Protein AF-A0A842LBM9-F1 (afdb_monomer_lite)

pLDDT: mean 82.07, std 12.62, range [44.0, 95.25]

Structure (mmCIF, N/CA/C/O backbone):
data_AF-A0A842LBM9-F1
#
_entry.id   AF-A0A842LBM9-F1
#
loop_
_atom_site.group_PDB
_atom_site.id
_atom_site.type_symbol
_atom_site.label_atom_id
_atom_site.label_alt_id
_atom_site.label_comp_id
_atom_site.label_asym_id
_atom_site.label_entity_id
_atom_site.label_seq_id
_atom_site.pdbx_PDB_ins_code
_atom_site.Cartn_x
_atom_site.Cartn_y
_atom_site.Cartn_z
_atom_site.occupancy
_atom_site.B_iso_or_equiv
_atom_site.auth_seq_id
_atom_site.auth_comp_id
_atom_site.auth_asym_id
_atom_site.auth_atom_id
_atom_site.pdbx_PDB_model_num
ATOM 1 N N . MET A 1 1 ? -46.852 16.963 33.072 1.00 59.03 1 MET A N 1
ATOM 2 C CA . MET A 1 1 ? -45.447 16.826 33.535 1.00 59.03 1 MET A CA 1
ATOM 3 C C . MET A 1 1 ? -44.649 15.729 32.813 1.00 59.03 1 MET A C 1
ATOM 5 O O . MET A 1 1 ? -43.530 16.003 32.402 1.00 59.03 1 MET A O 1
ATOM 9 N N . ARG A 1 2 ? -45.204 14.526 32.572 1.00 57.66 2 ARG A N 1
ATOM 10 C CA . ARG A 1 2 ? -44.517 13.424 31.848 1.00 57.66 2 ARG A CA 1
ATOM 11 C C . ARG A 1 2 ? -44.123 13.736 30.388 1.00 57.66 2 ARG A C 1
ATOM 13 O O . ARG A 1 2 ? -43.069 13.296 29.948 1.00 57.66 2 ARG A O 1
ATOM 20 N N . SER A 1 3 ? -44.932 14.520 29.667 1.00 59.59 3 SER A N 1
ATOM 21 C CA . SER A 1 3 ? -44.674 14.896 28.261 1.00 59.59 3 SER A CA 1
ATOM 22 C C . SER A 1 3 ? -43.460 15.834 28.091 1.00 59.59 3 SER A C 1
ATOM 24 O O . SER A 1 3 ? -42.605 15.595 27.241 1.00 59.59 3 SER A O 1
ATOM 26 N N . LEU A 1 4 ? -43.296 16.830 28.975 1.00 61.06 4 LEU A N 1
ATOM 27 C CA . LEU A 1 4 ? -42.149 17.754 28.947 1.00 61.06 4 LEU A CA 1
ATOM 28 C C . LEU A 1 4 ? -40.817 17.069 29.297 1.00 61.06 4 LEU A C 1
ATOM 30 O O . LEU A 1 4 ? -39.792 17.365 28.688 1.00 61.06 4 LEU A O 1
ATOM 34 N N . LEU A 1 5 ? -40.836 16.104 30.223 1.00 63.97 5 LEU A N 1
ATOM 35 C CA . LEU A 1 5 ? -39.664 15.281 30.547 1.00 63.97 5 LEU A CA 1
ATOM 36 C C . LEU A 1 5 ? -39.233 14.391 29.371 1.00 63.97 5 LEU A C 1
ATOM 38 O O . LEU A 1 5 ? -38.036 14.210 29.152 1.00 63.97 5 LEU A O 1
ATOM 42 N N . HIS A 1 6 ? -40.187 13.878 28.587 1.00 62.84 6 HIS A N 1
ATOM 43 C CA . HIS A 1 6 ? -39.896 13.118 27.369 1.00 62.84 6 HIS A CA 1
ATOM 44 C C . HIS A 1 6 ? -39.281 13.993 26.271 1.00 62.84 6 HIS A C 1
ATOM 46 O O . HIS A 1 6 ? -38.290 13.590 25.659 1.00 62.84 6 HIS A O 1
ATOM 52 N N . LEU A 1 7 ? -39.807 15.206 26.066 1.00 64.56 7 LEU A N 1
ATOM 53 C CA . LEU A 1 7 ? -39.258 16.167 25.103 1.00 64.56 7 LEU A CA 1
ATOM 54 C C . LEU A 1 7 ? -37.841 16.615 25.480 1.00 64.56 7 LEU A C 1
ATOM 56 O O . LEU A 1 7 ? -36.963 16.655 24.619 1.00 64.56 7 LEU A O 1
ATOM 60 N N . HIS A 1 8 ? -37.578 16.872 26.763 1.00 67.50 8 HIS A N 1
ATOM 61 C CA . HIS A 1 8 ? -36.243 17.260 27.217 1.00 67.50 8 HIS A CA 1
ATOM 62 C C . HIS A 1 8 ? -35.222 16.114 27.085 1.00 67.50 8 HIS A C 1
ATOM 64 O O . HIS A 1 8 ? -34.102 16.340 26.626 1.00 67.50 8 HIS A O 1
ATOM 70 N N . ARG A 1 9 ? -35.616 14.863 27.380 1.00 65.62 9 ARG A N 1
ATOM 71 C CA . ARG A 1 9 ? -34.767 13.677 27.140 1.00 65.62 9 ARG A CA 1
ATOM 72 C C . ARG A 1 9 ? -34.475 13.453 25.659 1.00 65.62 9 ARG A C 1
ATOM 74 O O . ARG A 1 9 ? -33.346 13.114 25.320 1.00 65.62 9 ARG A O 1
ATOM 81 N N . SER A 1 10 ? -35.466 13.654 24.790 1.00 63.34 10 SER A N 1
ATOM 82 C CA . SER A 1 10 ? -35.288 13.507 23.343 1.00 63.34 10 SER A CA 1
ATOM 83 C C . SER A 1 10 ? -34.380 14.596 22.766 1.00 63.34 10 SER A C 1
ATOM 85 O O . SER A 1 10 ? -33.530 14.300 21.932 1.00 63.34 10 SER A O 1
ATOM 87 N N . CYS A 1 11 ? -34.510 15.839 23.242 1.00 61.25 11 CYS A N 1
ATOM 88 C CA . CYS A 1 11 ? -33.649 16.948 22.829 1.00 61.25 11 CYS A CA 1
ATOM 89 C C . CYS A 1 11 ? -32.193 16.738 23.279 1.00 61.25 11 CYS A C 1
ATOM 91 O O . CYS A 1 11 ? -31.269 16.917 22.486 1.00 61.25 11 CYS A O 1
ATOM 93 N N . ASN A 1 12 ? -31.980 16.271 24.517 1.00 74.12 12 ASN A N 1
ATOM 94 C CA . ASN A 1 12 ? -30.638 15.968 25.013 1.00 74.12 12 ASN A CA 1
ATOM 95 C C . ASN A 1 12 ? -30.005 14.781 24.261 1.00 74.12 12 ASN A C 1
ATOM 97 O O . ASN A 1 12 ? -28.853 14.876 23.858 1.00 74.12 12 ASN A O 1
ATOM 101 N N . ARG A 1 13 ? -30.757 13.703 23.976 1.00 74.81 13 ARG A N 1
ATOM 102 C CA . ARG A 1 13 ? -30.262 12.559 23.181 1.00 74.81 13 ARG A CA 1
ATOM 103 C C . ARG A 1 13 ? -29.808 12.985 21.778 1.00 74.81 13 ARG A C 1
ATOM 105 O O . ARG A 1 13 ? -28.697 12.646 21.392 1.00 74.81 13 ARG A O 1
ATOM 112 N N . ASN A 1 14 ? -30.595 13.803 21.077 1.00 74.94 14 ASN A N 1
ATOM 113 C CA . ASN A 1 14 ? -30.222 14.307 19.749 1.00 74.94 14 ASN A CA 1
ATOM 114 C C . ASN A 1 14 ? -28.955 15.177 19.781 1.00 74.94 14 ASN A C 1
ATOM 116 O O . ASN A 1 14 ? -28.191 15.189 18.818 1.00 74.94 14 ASN A O 1
ATOM 120 N N . ASN A 1 15 ? -28.722 15.922 20.866 1.00 76.62 15 ASN A N 1
ATOM 121 C CA . ASN A 1 15 ? -27.506 16.718 21.008 1.00 76.62 15 ASN A CA 1
ATOM 122 C C . ASN A 1 15 ? -26.283 15.835 21.313 1.00 76.62 15 ASN A C 1
ATOM 124 O O . ASN A 1 15 ? -25.219 16.052 20.744 1.00 76.62 15 ASN A O 1
ATOM 128 N N . GLN A 1 16 ? -26.447 14.797 22.140 1.00 75.62 16 GLN A N 1
ATOM 129 C CA . GLN A 1 16 ? -25.391 13.815 22.420 1.00 75.62 16 GLN A CA 1
ATOM 130 C C . GLN A 1 16 ? -25.002 13.016 21.166 1.00 75.62 16 GLN A C 1
ATOM 132 O O . GLN A 1 16 ? -23.818 12.856 20.892 1.00 75.62 16 GLN A O 1
ATOM 137 N N . GLU A 1 17 ? -25.974 12.583 20.357 1.00 77.56 17 GLU A N 1
ATOM 138 C CA . GLU A 1 17 ? -25.710 11.877 19.093 1.00 77.56 17 GLU A CA 1
ATOM 139 C C . GLU A 1 17 ? -24.907 12.742 18.112 1.00 77.56 17 GLU A C 1
ATOM 141 O O . GLU A 1 17 ? -23.925 12.277 17.536 1.00 77.56 17 GLU A O 1
ATOM 146 N N . LYS A 1 18 ? -25.252 14.030 17.979 1.00 81.56 18 LYS A N 1
ATOM 147 C CA . LYS A 1 18 ? -24.491 14.974 17.141 1.00 81.56 18 LYS A CA 1
ATOM 148 C C . LYS A 1 18 ? -23.052 15.156 17.620 1.00 81.56 18 LYS A C 1
ATOM 150 O O . LYS A 1 18 ? -22.144 15.222 16.796 1.00 81.56 18 LYS A O 1
ATOM 155 N N . VAL A 1 19 ? -22.845 15.234 18.934 1.00 83.81 19 VAL A N 1
ATOM 156 C CA . VAL A 1 19 ? -21.517 15.399 19.536 1.00 83.81 19 VAL A CA 1
ATOM 157 C C . VAL A 1 19 ? -20.647 14.161 19.297 1.00 83.81 19 VAL A C 1
ATOM 159 O O . VAL A 1 19 ? -19.497 14.307 18.892 1.00 83.81 19 VAL A O 1
ATOM 162 N N . ILE A 1 20 ? -21.200 12.954 19.455 1.00 84.88 20 ILE A N 1
ATOM 163 C CA . ILE A 1 20 ? -20.484 11.695 19.189 1.00 84.88 20 ILE A CA 1
ATOM 164 C C . ILE A 1 20 ? -20.069 11.610 17.715 1.00 84.88 20 ILE A C 1
ATOM 166 O O . ILE A 1 20 ? -18.898 11.388 17.423 1.00 84.88 20 ILE A O 1
ATOM 170 N N . ILE A 1 21 ? -20.995 11.875 16.786 1.00 85.19 21 ILE A N 1
ATOM 171 C CA . ILE A 1 21 ? -20.708 11.852 15.342 1.00 85.19 21 ILE A CA 1
ATOM 172 C C . ILE A 1 21 ? -19.602 12.855 14.985 1.00 85.19 21 ILE A C 1
ATOM 174 O O . ILE A 1 21 ? -18.699 12.539 14.210 1.00 85.19 21 ILE A O 1
ATOM 178 N N . MET A 1 22 ? -19.639 14.056 15.566 1.00 87.31 22 MET A N 1
ATOM 179 C CA . MET A 1 22 ? -18.625 15.082 15.327 1.00 87.31 22 MET A CA 1
ATOM 180 C C . MET A 1 22 ? -17.231 14.636 15.794 1.00 87.31 22 MET A C 1
ATOM 182 O O . MET A 1 22 ? -16.255 14.839 15.068 1.00 87.31 22 MET A O 1
ATOM 186 N N . TYR A 1 23 ? -17.127 14.007 16.968 1.00 87.94 23 TYR A N 1
ATOM 187 C CA . TYR A 1 23 ? -15.852 13.490 17.468 1.00 87.94 23 TYR A CA 1
ATOM 188 C C . TYR A 1 23 ? -15.322 12.325 16.631 1.00 87.94 23 TYR A C 1
ATOM 190 O O . TYR A 1 23 ? -14.136 12.330 16.307 1.00 87.94 23 TYR A O 1
ATOM 198 N N . SER A 1 24 ? -16.176 11.390 16.205 1.00 86.12 24 SER A N 1
ATOM 199 C CA . SER A 1 24 ? -15.757 10.279 15.340 1.00 86.12 24 SER A CA 1
ATOM 200 C C . SER A 1 24 ? -15.244 10.772 13.984 1.00 86.12 24 SER A C 1
ATOM 202 O O . SER A 1 24 ? -14.192 10.331 13.526 1.00 86.12 24 SER A O 1
ATOM 204 N N . ILE A 1 25 ? -15.908 11.757 13.364 1.00 88.25 25 ILE A N 1
ATOM 205 C CA . ILE A 1 25 ? -15.434 12.369 12.108 1.00 88.25 25 ILE A CA 1
ATOM 206 C C . ILE A 1 25 ? -14.075 13.051 12.311 1.00 88.25 25 ILE A C 1
ATOM 208 O O . ILE A 1 25 ? -13.165 12.873 11.497 1.00 88.25 25 ILE A O 1
ATOM 212 N N . LEU A 1 26 ? -13.912 13.807 13.400 1.00 90.25 26 LEU A N 1
ATOM 213 C CA . LEU A 1 26 ? -12.644 14.463 13.718 1.00 90.25 26 LEU A CA 1
ATOM 214 C C . LEU A 1 26 ? -11.526 13.441 13.973 1.00 90.25 26 LEU A C 1
ATOM 216 O O . LEU A 1 26 ? -10.402 13.647 13.517 1.00 90.25 26 LEU A O 1
ATOM 220 N N . GLY A 1 27 ? -11.838 12.330 14.644 1.00 88.06 27 GLY A N 1
ATOM 221 C CA . GLY A 1 27 ? -10.918 11.217 14.873 1.00 88.06 27 GLY A CA 1
ATOM 222 C C . GLY A 1 27 ? -10.450 10.575 13.567 1.00 88.06 27 GLY A C 1
ATOM 223 O O . GLY A 1 27 ? -9.248 10.408 13.353 1.00 88.06 27 GLY A O 1
ATOM 224 N N . VAL A 1 28 ? -11.368 10.297 12.638 1.00 89.62 28 VAL A N 1
ATOM 225 C CA . VAL A 1 28 ? -11.032 9.750 11.311 1.00 89.62 28 VAL A CA 1
ATOM 226 C C . VAL A 1 28 ? -10.143 10.715 10.521 1.00 89.62 28 VAL A C 1
ATOM 228 O O . VAL A 1 28 ? -9.106 10.317 9.997 1.00 89.62 28 VAL A O 1
ATOM 231 N N . ILE A 1 29 ? -10.483 12.004 10.475 1.00 90.88 29 ILE A N 1
ATOM 232 C CA . ILE A 1 29 ? -9.667 13.000 9.763 1.00 90.88 29 ILE A CA 1
ATOM 233 C C . ILE A 1 29 ? -8.281 13.132 10.413 1.00 90.88 29 ILE A C 1
ATOM 235 O O . ILE A 1 29 ? -7.267 13.148 9.713 1.00 90.88 29 ILE A O 1
ATOM 239 N N . GLY A 1 30 ? -8.222 13.182 11.745 1.00 92.06 30 GLY A N 1
ATOM 240 C CA . GLY A 1 30 ? -6.975 13.278 12.500 1.00 92.06 30 GLY A CA 1
ATOM 241 C C . GLY A 1 30 ? -6.055 12.079 12.268 1.00 92.06 30 GLY A C 1
ATOM 242 O O . GLY A 1 30 ? -4.869 12.262 11.990 1.00 92.06 30 GLY A O 1
ATOM 243 N N . THR A 1 31 ? -6.596 10.858 12.310 1.00 91.12 31 THR A N 1
ATOM 244 C CA . THR A 1 31 ? -5.823 9.633 12.043 1.00 91.12 31 THR A CA 1
ATOM 245 C C . THR A 1 31 ? -5.286 9.584 10.615 1.00 91.12 31 THR A C 1
ATOM 247 O O . THR A 1 31 ? -4.121 9.238 10.429 1.00 91.12 31 THR A O 1
ATOM 250 N N . ILE A 1 32 ? -6.066 10.008 9.614 1.00 91.38 32 ILE A N 1
ATOM 251 C CA . ILE A 1 32 ? -5.607 10.118 8.220 1.00 91.38 32 ILE A CA 1
ATOM 252 C C . ILE A 1 32 ? -4.457 11.119 8.097 1.00 91.38 32 ILE A C 1
ATOM 254 O O . ILE A 1 32 ? -3.421 10.787 7.521 1.00 91.38 32 ILE A O 1
ATOM 258 N N . ILE A 1 33 ? -4.588 12.317 8.671 1.00 92.88 33 ILE A N 1
ATOM 259 C CA . ILE A 1 33 ? -3.536 13.345 8.613 1.00 92.88 33 ILE A CA 1
ATOM 260 C C . ILE A 1 33 ? -2.244 12.839 9.262 1.00 92.88 33 ILE A C 1
ATOM 262 O O . ILE A 1 33 ? -1.170 12.943 8.666 1.00 92.88 33 ILE A O 1
ATOM 266 N N . ILE A 1 34 ? -2.339 12.257 10.460 1.00 93.69 34 ILE A N 1
ATOM 267 C CA . ILE A 1 34 ? -1.177 11.707 11.168 1.00 93.69 34 ILE A CA 1
ATOM 268 C C . ILE A 1 34 ? -0.565 10.553 10.365 1.00 93.69 34 ILE A C 1
ATOM 270 O O . ILE A 1 34 ? 0.653 10.513 10.196 1.00 93.69 34 ILE A O 1
ATOM 274 N N . GLY A 1 35 ? -1.388 9.658 9.815 1.00 91.19 35 GLY A N 1
ATOM 275 C CA . GLY A 1 35 ? -0.945 8.550 8.969 1.00 91.19 35 GLY A CA 1
ATOM 276 C C . GLY A 1 35 ? -0.158 9.022 7.745 1.00 91.19 35 GLY A C 1
ATOM 277 O O . GLY A 1 35 ? 0.932 8.513 7.482 1.00 91.19 35 GLY A O 1
ATOM 278 N N . PHE A 1 36 ? -0.640 10.053 7.045 1.00 90.00 36 PHE A N 1
ATOM 279 C CA . PHE A 1 36 ? 0.075 10.657 5.916 1.00 90.00 36 PHE A CA 1
ATOM 280 C C . PHE A 1 36 ? 1.404 11.294 6.333 1.00 90.00 36 PHE A C 1
ATOM 282 O O . PHE A 1 36 ? 2.409 11.114 5.644 1.00 90.00 36 PHE A O 1
ATOM 289 N N . ILE A 1 37 ? 1.440 12.003 7.467 1.00 91.56 37 ILE A N 1
ATOM 290 C CA . ILE A 1 37 ? 2.683 12.579 7.994 1.00 91.56 37 ILE A CA 1
ATOM 291 C C . ILE A 1 37 ? 3.685 11.461 8.289 1.00 91.56 37 ILE A C 1
ATOM 293 O O . ILE A 1 37 ? 4.813 11.516 7.811 1.00 91.56 37 ILE A O 1
ATOM 297 N N . VAL A 1 38 ? 3.290 10.411 9.009 1.00 91.88 38 VAL A N 1
ATOM 298 C CA . VAL A 1 38 ? 4.192 9.292 9.329 1.00 91.88 38 VAL A CA 1
ATOM 299 C C . VAL A 1 38 ? 4.679 8.593 8.056 1.00 91.88 38 VAL A C 1
ATOM 301 O O . VAL A 1 38 ? 5.879 8.354 7.915 1.00 91.88 38 VAL A O 1
ATOM 304 N N . SER A 1 39 ? 3.784 8.340 7.098 1.00 88.69 39 SER A N 1
ATOM 305 C CA . SER A 1 39 ? 4.106 7.706 5.813 1.00 88.69 39 SER A CA 1
ATOM 306 C C . SER A 1 39 ? 5.146 8.492 5.004 1.00 88.69 39 SER A C 1
ATOM 308 O O . SER A 1 39 ? 6.051 7.895 4.425 1.00 88.69 39 SER A O 1
ATOM 310 N N . LEU A 1 40 ? 5.092 9.829 5.019 1.00 89.69 40 LEU A N 1
ATOM 311 C CA . LEU A 1 40 ? 6.091 10.674 4.355 1.00 89.69 40 LEU A CA 1
ATOM 312 C C . LEU A 1 40 ? 7.477 10.563 5.011 1.00 89.69 40 LEU A C 1
ATOM 314 O O . LEU A 1 40 ? 8.493 10.602 4.319 1.00 89.69 40 LEU A O 1
ATOM 318 N N . TRP A 1 41 ? 7.551 10.419 6.334 1.00 88.62 41 TRP A N 1
ATOM 319 C CA . TRP A 1 41 ? 8.828 10.403 7.058 1.00 88.62 41 TRP A CA 1
ATOM 320 C C . TRP A 1 41 ? 9.488 9.018 7.107 1.00 88.62 41 TRP A C 1
ATOM 322 O O . TRP A 1 41 ? 10.720 8.934 7.076 1.00 88.62 41 TRP A O 1
ATOM 332 N N . LEU A 1 42 ? 8.696 7.941 7.120 1.00 90.12 42 LEU A N 1
ATOM 333 C CA . LEU A 1 42 ? 9.164 6.553 7.202 1.00 90.12 42 LEU A CA 1
ATOM 334 C C . LEU A 1 42 ? 10.262 6.187 6.171 1.00 90.12 42 LEU A C 1
ATOM 336 O O . LEU A 1 42 ? 11.352 5.791 6.594 1.00 90.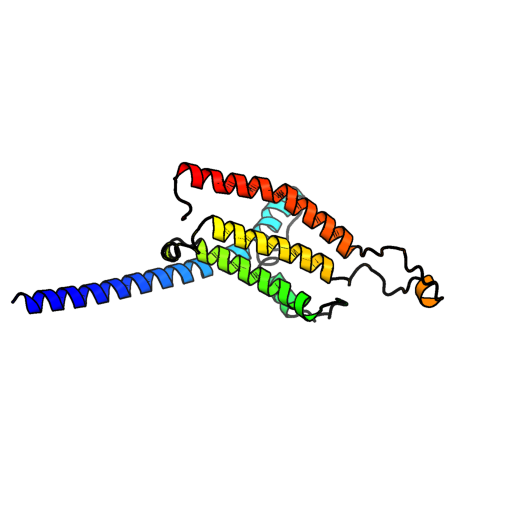12 42 LEU A O 1
ATOM 340 N N . PRO A 1 43 ? 10.090 6.407 4.846 1.00 89.25 43 PRO A N 1
ATOM 341 C CA . PRO A 1 43 ? 11.116 6.049 3.856 1.00 89.25 43 PRO A CA 1
ATOM 342 C C . PRO A 1 43 ? 12.398 6.889 3.995 1.00 89.25 43 PRO A C 1
ATOM 344 O O . PRO A 1 43 ? 13.487 6.477 3.578 1.00 89.25 43 PRO A O 1
ATOM 347 N N . GLY A 1 44 ? 12.286 8.087 4.578 1.00 88.06 44 GLY A N 1
ATOM 348 C CA . GLY A 1 44 ? 13.412 8.948 4.930 1.00 88.06 44 GLY A CA 1
ATOM 349 C C . GLY A 1 44 ? 14.278 8.357 6.036 1.00 88.06 44 GLY A C 1
ATOM 350 O O . GLY A 1 44 ? 15.511 8.342 5.933 1.00 88.06 44 GLY A O 1
ATOM 351 N N . LEU A 1 45 ? 13.624 7.841 7.077 1.00 90.38 45 LEU A N 1
ATOM 352 C CA . LEU A 1 45 ? 14.273 7.188 8.209 1.00 90.38 45 LEU A CA 1
ATOM 353 C C . LEU A 1 45 ? 14.947 5.882 7.782 1.00 90.38 45 LEU A C 1
ATOM 355 O O . LEU A 1 45 ? 16.127 5.698 8.075 1.00 90.38 45 LEU A O 1
ATOM 359 N N . GLU A 1 46 ? 14.267 5.031 7.013 1.00 90.19 46 GLU A N 1
ATOM 360 C CA . GLU A 1 46 ? 14.821 3.756 6.530 1.00 90.19 46 GLU A CA 1
ATOM 361 C C . GLU A 1 46 ? 16.113 3.951 5.724 1.00 90.19 46 GLU A C 1
ATOM 363 O O . GLU A 1 46 ? 17.135 3.305 5.976 1.00 90.19 46 GLU A O 1
ATOM 368 N N . ARG A 1 47 ? 16.123 4.909 4.788 1.00 87.00 47 ARG A N 1
ATOM 369 C CA . ARG A 1 47 ? 17.300 5.181 3.948 1.00 87.00 47 ARG A CA 1
ATOM 370 C C . ARG A 1 47 ? 18.484 5.733 4.724 1.00 87.00 47 ARG A C 1
ATOM 372 O O . ARG A 1 47 ? 19.616 5.332 4.447 1.00 87.00 47 ARG A O 1
ATOM 379 N N . LYS A 1 48 ? 18.253 6.648 5.667 1.00 88.50 48 LYS A N 1
ATOM 380 C CA . LYS A 1 48 ? 19.342 7.301 6.404 1.00 88.50 48 LYS A CA 1
ATOM 381 C C . LYS A 1 48 ? 19.835 6.469 7.587 1.00 88.50 48 LYS A C 1
ATOM 383 O O . LYS A 1 48 ? 21.044 6.414 7.805 1.00 88.50 48 LYS A O 1
ATOM 388 N N . LEU A 1 49 ? 18.928 5.872 8.358 1.00 85.88 49 LEU A N 1
ATOM 389 C CA . LEU A 1 49 ? 19.258 5.171 9.601 1.00 85.88 49 LEU A CA 1
ATOM 390 C C . LEU A 1 49 ? 19.640 3.715 9.363 1.00 85.88 49 LEU A C 1
ATOM 392 O O . LEU A 1 49 ? 20.606 3.258 9.961 1.00 85.88 49 LEU A O 1
ATOM 396 N N . ILE A 1 50 ? 18.928 3.006 8.483 1.00 90.00 50 ILE A N 1
ATOM 397 C CA . ILE A 1 50 ? 19.137 1.568 8.279 1.00 90.00 50 ILE A CA 1
ATOM 398 C C . ILE A 1 50 ? 20.083 1.358 7.100 1.00 90.00 50 ILE A C 1
ATOM 400 O O . ILE A 1 50 ? 21.236 0.975 7.285 1.00 90.00 50 ILE A O 1
ATOM 404 N N . HIS A 1 51 ? 19.648 1.676 5.880 1.00 91.81 51 HIS A N 1
ATOM 405 C CA . HIS A 1 51 ? 20.390 1.298 4.674 1.00 91.81 51 HIS A CA 1
ATOM 406 C C . HIS A 1 51 ? 21.775 1.940 4.592 1.00 91.81 51 HIS A C 1
ATOM 408 O O . HIS A 1 51 ? 22.755 1.257 4.301 1.00 91.81 51 HIS A O 1
ATOM 414 N N . ALA A 1 52 ? 21.876 3.244 4.855 1.00 91.62 52 ALA A N 1
ATOM 415 C CA . ALA A 1 52 ? 23.152 3.939 4.767 1.00 91.62 52 ALA A CA 1
ATOM 416 C C . ALA A 1 52 ? 24.132 3.499 5.864 1.00 91.62 52 ALA A C 1
ATOM 418 O O . ALA A 1 52 ? 25.312 3.322 5.578 1.00 91.62 52 ALA A O 1
ATOM 419 N N . ARG A 1 53 ? 23.655 3.256 7.092 1.00 90.06 53 ARG A N 1
ATOM 420 C CA . ARG A 1 53 ? 24.521 2.845 8.208 1.00 90.06 53 ARG A CA 1
ATOM 421 C C . ARG A 1 53 ? 24.975 1.397 8.097 1.00 90.06 53 ARG A C 1
ATOM 423 O O . ARG A 1 53 ? 26.156 1.144 8.306 1.00 90.06 53 ARG A O 1
ATOM 430 N N . VAL A 1 54 ? 24.093 0.488 7.676 1.00 94.44 54 VAL A N 1
ATOM 431 C CA . VAL A 1 54 ? 24.459 -0.909 7.375 1.00 94.44 54 VAL A CA 1
ATOM 432 C C . VAL A 1 54 ? 25.520 -0.965 6.270 1.00 94.44 54 VAL A C 1
ATOM 434 O O . VAL A 1 54 ? 26.446 -1.760 6.345 1.00 94.44 54 VAL A O 1
ATOM 437 N N . GLN A 1 55 ? 25.433 -0.076 5.277 1.00 95.25 55 GLN A N 1
ATOM 438 C CA . GLN A 1 55 ? 26.404 0.037 4.181 1.00 95.25 55 GLN A CA 1
ATOM 439 C C . GLN A 1 55 ? 27.602 0.951 4.501 1.00 95.25 55 GLN A C 1
ATOM 441 O O . GLN A 1 55 ? 28.368 1.268 3.596 1.00 95.25 55 GLN A O 1
ATOM 446 N N . GLN A 1 56 ? 27.743 1.419 5.749 1.00 92.31 56 GLN A N 1
ATOM 447 C CA . GLN A 1 56 ? 28.820 2.314 6.200 1.00 92.31 56 GLN A CA 1
ATOM 448 C C . GLN A 1 56 ? 29.007 3.586 5.346 1.00 92.31 56 GLN A C 1
ATOM 450 O O . GLN A 1 56 ? 30.112 4.097 5.188 1.00 92.31 56 GLN A O 1
ATOM 455 N N . ARG A 1 57 ? 27.914 4.144 4.817 1.00 92.06 57 ARG A N 1
ATOM 456 C CA . ARG A 1 57 ? 27.902 5.405 4.064 1.00 92.06 57 ARG A CA 1
ATOM 457 C C . ARG A 1 57 ? 27.003 6.448 4.716 1.00 92.06 57 ARG A C 1
ATOM 459 O O . ARG A 1 57 ? 26.156 6.151 5.558 1.00 92.06 57 ARG A O 1
ATOM 466 N N . ILE A 1 58 ? 27.169 7.700 4.310 1.00 87.44 58 ILE A N 1
ATOM 467 C CA . ILE A 1 58 ? 26.273 8.784 4.716 1.00 87.44 58 ILE A CA 1
ATOM 468 C C . ILE A 1 58 ? 25.070 8.780 3.772 1.00 87.44 58 ILE A C 1
ATOM 470 O O . ILE A 1 58 ? 25.215 8.853 2.553 1.00 87.44 58 ILE A O 1
ATOM 474 N N . GLY A 1 59 ? 23.878 8.634 4.348 1.00 87.31 59 GLY A N 1
ATOM 475 C CA . GLY A 1 59 ? 22.625 8.625 3.602 1.00 87.31 59 GLY A CA 1
ATOM 476 C C . GLY A 1 59 ? 22.148 10.031 3.227 1.00 87.31 59 GLY A C 1
ATOM 477 O O . GLY A 1 59 ? 22.607 11.019 3.807 1.00 87.31 59 GLY A O 1
ATOM 478 N N . PRO A 1 60 ? 21.188 10.130 2.292 1.00 87.31 60 PRO A N 1
ATOM 479 C CA . PRO A 1 60 ? 20.539 11.393 1.956 1.00 87.31 60 PRO A CA 1
ATOM 480 C C . PRO A 1 60 ? 19.820 12.004 3.178 1.00 87.31 60 PRO A C 1
ATOM 482 O O . PRO A 1 60 ? 19.557 11.306 4.165 1.00 87.31 60 PRO A O 1
ATOM 485 N N . PRO A 1 61 ? 19.475 13.305 3.141 1.00 87.94 61 PRO A N 1
ATOM 486 C CA . PRO A 1 61 ? 18.703 13.930 4.212 1.00 87.94 61 PRO A CA 1
ATOM 487 C C . PRO A 1 61 ? 17.326 13.264 4.367 1.00 87.94 61 PRO A C 1
ATOM 489 O O . PRO A 1 61 ? 16.756 12.766 3.398 1.00 87.94 61 PRO A O 1
ATOM 492 N N . ILE A 1 62 ? 16.784 13.280 5.592 1.00 85.25 62 ILE A N 1
ATOM 493 C CA . ILE A 1 62 ? 15.563 12.538 5.976 1.00 85.25 62 ILE A CA 1
ATOM 494 C C . ILE A 1 62 ? 14.356 12.965 5.125 1.00 85.25 62 ILE A C 1
ATOM 496 O O . ILE A 1 62 ? 13.556 12.132 4.722 1.00 85.25 62 ILE A O 1
ATOM 500 N N . SER A 1 63 ? 14.260 14.245 4.769 1.00 84.06 63 SER A N 1
ATOM 501 C CA . SER A 1 63 ? 13.168 14.788 3.951 1.00 84.06 63 SER A CA 1
ATOM 502 C C . SER A 1 63 ? 13.247 14.429 2.460 1.00 84.06 63 SER A C 1
ATOM 504 O O . SER A 1 63 ? 12.284 14.656 1.725 1.00 84.06 63 SER A O 1
ATOM 506 N N . SER A 1 64 ? 14.370 13.879 1.983 1.00 83.75 64 SER A N 1
ATOM 507 C CA . SER A 1 64 ? 14.593 13.654 0.550 1.00 83.75 64 SER A CA 1
ATOM 508 C C . SER A 1 64 ? 13.657 12.590 -0.050 1.00 83.75 64 SER A C 1
ATOM 510 O O . SER A 1 64 ? 12.984 12.891 -1.037 1.00 83.75 64 SER A O 1
ATOM 512 N N . PRO A 1 65 ? 13.519 11.378 0.522 1.00 82.25 65 PRO A N 1
ATOM 513 C CA . PRO A 1 65 ? 12.612 10.370 -0.030 1.00 82.25 65 PRO A CA 1
ATOM 514 C C . PRO A 1 65 ? 11.135 10.734 0.141 1.00 82.25 65 PRO A C 1
ATOM 516 O O . PRO A 1 65 ? 10.346 10.477 -0.760 1.00 82.25 65 PRO A O 1
ATOM 519 N N . GLY A 1 66 ? 10.787 11.342 1.277 1.00 81.44 66 GLY A N 1
ATOM 520 C CA . GLY A 1 66 ? 9.408 11.653 1.642 1.00 81.44 66 GLY A CA 1
ATOM 521 C C . GLY A 1 66 ? 8.809 12.824 0.882 1.00 81.44 66 GLY A C 1
ATOM 522 O O . GLY A 1 66 ? 7.742 12.706 0.301 1.00 81.44 66 GLY A O 1
ATOM 523 N N . ILE A 1 67 ? 9.498 13.966 0.875 1.00 84.88 67 ILE A N 1
ATOM 524 C CA . ILE A 1 67 ? 8.937 15.230 0.375 1.00 84.88 67 ILE A CA 1
ATOM 525 C C . ILE A 1 67 ? 9.544 15.591 -0.980 1.00 84.88 67 ILE A C 1
ATOM 527 O O . ILE A 1 67 ? 8.825 15.896 -1.931 1.00 84.88 67 ILE A O 1
ATOM 531 N N . MET A 1 68 ? 10.873 15.521 -1.103 1.00 87.06 68 MET A N 1
ATOM 532 C CA . MET A 1 68 ? 11.551 15.945 -2.332 1.00 87.06 68 MET A CA 1
ATOM 533 C C . MET A 1 68 ? 11.261 15.000 -3.507 1.00 87.06 68 MET A C 1
ATOM 535 O O . MET A 1 68 ? 11.139 15.457 -4.643 1.00 87.06 68 MET A O 1
ATOM 539 N N . ALA A 1 69 ? 11.142 13.690 -3.266 1.00 86.81 69 ALA A N 1
ATOM 540 C CA . ALA A 1 69 ? 10.907 12.734 -4.345 1.00 86.81 69 ALA A CA 1
ATOM 541 C C . ALA A 1 69 ? 9.518 12.900 -4.992 1.00 86.81 69 ALA A C 1
ATOM 543 O O . ALA A 1 69 ? 9.490 13.062 -6.214 1.00 86.81 69 ALA A O 1
ATOM 544 N N . PRO A 1 70 ? 8.392 12.949 -4.246 1.00 87.31 70 PRO A N 1
ATOM 545 C CA . PRO A 1 70 ? 7.088 13.223 -4.848 1.00 87.31 70 PRO A CA 1
ATOM 546 C C . PRO A 1 70 ? 7.061 14.555 -5.594 1.00 87.31 70 PRO A C 1
ATOM 548 O O . PRO A 1 70 ? 6.658 14.576 -6.754 1.00 87.31 70 PRO A O 1
ATOM 551 N N . LEU A 1 71 ? 7.584 15.636 -4.996 1.00 89.75 71 LEU A N 1
ATOM 552 C CA . LEU A 1 71 ? 7.673 16.948 -5.653 1.00 89.75 71 LEU A CA 1
ATOM 553 C C . LEU A 1 71 ? 8.410 16.857 -6.992 1.00 89.75 71 LEU A C 1
ATOM 555 O O . LEU A 1 71 ? 7.913 17.325 -8.013 1.00 89.75 71 LEU A O 1
ATOM 559 N N . LYS A 1 72 ? 9.563 16.183 -7.024 1.00 90.12 72 LYS A N 1
ATOM 560 C CA . LYS A 1 72 ? 10.322 15.965 -8.259 1.00 90.12 72 LYS A CA 1
ATOM 561 C C . LYS A 1 72 ? 9.520 15.190 -9.309 1.00 90.12 72 LYS A C 1
ATOM 563 O O . LYS A 1 72 ? 9.647 15.489 -10.495 1.00 90.12 72 LYS A O 1
ATOM 568 N N . PHE A 1 73 ? 8.739 14.187 -8.907 1.00 89.44 73 PHE A N 1
ATOM 569 C CA . PHE A 1 73 ? 7.914 13.415 -9.838 1.00 89.44 73 PHE A CA 1
ATOM 570 C C . PHE A 1 73 ? 6.725 14.217 -10.374 1.00 89.44 73 PHE A C 1
ATOM 572 O O . PHE A 1 73 ? 6.402 14.052 -11.546 1.00 89.44 73 PHE A O 1
ATOM 579 N N . PHE A 1 74 ? 6.150 15.134 -9.589 1.00 88.94 74 PHE A N 1
ATOM 580 C CA . PHE A 1 74 ? 5.110 16.053 -10.068 1.00 88.94 74 PHE A CA 1
ATOM 581 C C . PHE A 1 74 ? 5.610 16.999 -11.166 1.00 88.94 74 PHE A C 1
ATOM 583 O O . PHE A 1 74 ? 4.875 17.282 -12.106 1.00 88.94 74 PHE A O 1
ATOM 590 N N . PHE A 1 75 ? 6.865 17.451 -11.092 1.00 92.94 75 PHE A N 1
ATOM 591 C CA . PHE A 1 75 ? 7.463 18.306 -12.127 1.00 92.94 75 PHE A CA 1
ATOM 592 C C . PHE A 1 75 ? 8.009 17.537 -13.336 1.00 92.94 75 PHE A C 1
ATOM 594 O O . PHE A 1 75 ? 8.489 18.144 -14.295 1.00 92.94 75 PHE A O 1
ATOM 601 N N . LYS A 1 76 ? 7.981 16.202 -13.312 1.00 92.12 76 LYS A N 1
ATOM 602 C CA . LYS A 1 76 ? 8.524 15.392 -14.399 1.00 92.12 76 LYS A CA 1
ATOM 603 C C . LYS A 1 76 ? 7.484 15.217 -15.506 1.00 92.12 76 LYS A C 1
ATOM 605 O O . LYS A 1 76 ? 6.335 14.885 -15.243 1.00 92.12 76 LYS A O 1
ATOM 610 N N . GLN A 1 77 ? 7.917 15.374 -16.757 1.00 88.12 77 GLN A N 1
ATOM 611 C CA . GLN A 1 77 ? 7.074 15.095 -17.920 1.00 88.12 77 GLN A CA 1
ATOM 612 C C . GLN A 1 77 ? 6.665 13.616 -17.954 1.00 88.12 77 GLN A C 1
ATOM 614 O O . GLN A 1 77 ? 7.504 12.721 -17.793 1.00 88.12 77 GLN A O 1
ATOM 619 N N . THR A 1 78 ? 5.376 13.365 -18.173 1.00 82.69 78 THR A N 1
ATOM 620 C CA . THR A 1 78 ? 4.813 12.021 -18.290 1.00 82.69 78 THR A CA 1
ATOM 621 C C . THR A 1 78 ? 5.021 11.493 -19.707 1.00 82.69 78 THR A C 1
ATOM 623 O O . THR A 1 78 ? 4.666 12.131 -20.696 1.00 82.69 78 THR A O 1
ATOM 626 N N . ILE A 1 79 ? 5.629 10.313 -19.812 1.00 80.50 79 ILE A N 1
ATOM 627 C CA . ILE A 1 79 ? 5.830 9.627 -21.090 1.00 80.50 79 ILE A CA 1
ATOM 628 C C . ILE A 1 79 ? 4.662 8.665 -21.283 1.00 80.50 79 ILE A C 1
ATOM 630 O O . ILE A 1 79 ? 4.343 7.892 -20.379 1.00 80.50 79 ILE A O 1
ATOM 634 N N . MET A 1 80 ? 4.028 8.706 -22.455 1.00 75.62 80 MET A N 1
ATOM 635 C CA . MET A 1 80 ? 2.940 7.788 -22.782 1.00 75.62 80 MET A CA 1
ATOM 636 C C . MET A 1 80 ? 3.496 6.372 -22.997 1.00 75.62 80 MET A C 1
ATOM 638 O O . MET A 1 80 ? 4.417 6.200 -23.801 1.00 75.62 80 MET A O 1
ATOM 642 N N . PRO A 1 81 ? 2.966 5.354 -22.300 1.00 71.88 81 PRO A N 1
ATOM 643 C CA . PRO A 1 81 ? 3.419 3.980 -22.461 1.00 71.88 81 PRO A CA 1
ATOM 644 C C . PRO A 1 81 ? 2.931 3.399 -23.792 1.00 71.88 81 PRO A C 1
ATOM 646 O O . PRO A 1 81 ? 1.801 3.647 -24.217 1.00 71.88 81 PRO A O 1
ATOM 649 N N . TYR A 1 82 ? 3.744 2.535 -24.402 1.00 74.12 82 TYR A N 1
ATOM 650 C CA . TYR A 1 82 ? 3.341 1.692 -25.534 1.00 74.12 82 TYR A CA 1
ATOM 651 C C . TYR A 1 82 ? 2.551 0.470 -25.036 1.00 74.12 82 TYR A C 1
ATOM 653 O O . TYR A 1 82 ? 2.949 -0.678 -25.208 1.00 74.12 82 TYR A O 1
ATOM 661 N N . SER A 1 83 ? 1.434 0.735 -24.358 1.00 78.38 83 SER A N 1
ATOM 662 C CA . SER A 1 83 ? 0.562 -0.291 -23.790 1.00 78.38 83 SER A CA 1
ATOM 663 C C . SER A 1 83 ? -0.563 -0.669 -24.761 1.00 78.38 83 SER A C 1
ATOM 665 O O . SER A 1 83 ? -1.104 0.216 -25.426 1.00 78.38 83 SER A O 1
ATOM 667 N N . PRO A 1 84 ? -1.005 -1.941 -24.791 1.00 80.25 84 PRO A N 1
ATOM 668 C CA . PRO A 1 84 ? -2.236 -2.333 -25.477 1.00 80.25 84 PRO A CA 1
ATOM 669 C C . PRO A 1 84 ? -3.484 -1.614 -24.937 1.00 80.25 84 PRO A C 1
ATOM 671 O O . PRO A 1 84 ? -4.429 -1.388 -25.686 1.00 80.25 84 PRO A O 1
ATOM 674 N N . LEU A 1 85 ? -3.493 -1.240 -23.647 1.00 85.75 85 LEU A N 1
ATOM 675 C CA . LEU A 1 85 ? -4.576 -0.489 -23.003 1.00 85.75 85 LEU A CA 1
ATOM 676 C C . LEU A 1 85 ? -4.013 0.691 -22.185 1.00 85.75 85 LEU A C 1
ATOM 678 O O . LEU A 1 85 ? -3.922 0.615 -20.956 1.00 85.75 85 LEU A O 1
ATOM 682 N N . PRO A 1 86 ? -3.684 1.824 -22.833 1.00 82.62 86 PRO A N 1
ATOM 683 C CA . PRO A 1 86 ? -3.013 2.946 -22.172 1.00 82.62 86 PRO A CA 1
ATOM 684 C C . PRO A 1 86 ? -3.877 3.624 -21.099 1.00 82.62 86 PRO A C 1
ATOM 686 O O . PRO A 1 86 ? -3.360 4.076 -20.080 1.00 82.62 86 PRO A O 1
ATOM 689 N N . ARG A 1 87 ? -5.205 3.663 -21.284 1.00 88.50 87 ARG A N 1
ATOM 690 C CA . ARG A 1 87 ? -6.134 4.243 -20.296 1.00 88.50 87 ARG A CA 1
ATOM 691 C C . ARG A 1 87 ? -6.152 3.444 -18.994 1.00 88.50 87 ARG A C 1
ATOM 693 O O . ARG A 1 87 ? -6.050 4.030 -17.921 1.00 88.50 87 ARG A O 1
ATOM 700 N N . LEU A 1 88 ? -6.242 2.117 -19.107 1.00 88.88 88 LEU A N 1
ATOM 701 C CA . LEU A 1 88 ? -6.252 1.226 -17.950 1.00 88.88 88 LEU A CA 1
ATOM 702 C C . LEU A 1 88 ? -4.918 1.306 -17.203 1.00 88.88 88 LEU A C 1
ATOM 704 O O . LEU A 1 88 ? -4.915 1.502 -15.991 1.00 88.88 88 LEU A O 1
ATOM 708 N N . TYR A 1 89 ? -3.798 1.265 -17.933 1.00 88.25 89 TYR A N 1
ATOM 709 C CA . TYR A 1 89 ? -2.461 1.408 -17.355 1.00 88.25 89 TYR A CA 1
ATOM 710 C C . TYR A 1 89 ? -2.301 2.689 -16.528 1.00 88.25 89 TYR A C 1
ATOM 712 O O . TYR A 1 89 ? -1.842 2.630 -15.391 1.00 88.25 89 TYR A O 1
ATOM 720 N N . ASN A 1 90 ? -2.748 3.832 -17.051 1.00 88.44 90 ASN A N 1
ATOM 721 C CA . ASN A 1 90 ? -2.652 5.104 -16.333 1.00 88.44 90 ASN A CA 1
ATOM 722 C C . ASN A 1 90 ? -3.591 5.184 -15.115 1.00 88.44 90 ASN A C 1
ATOM 724 O O . ASN A 1 90 ? -3.279 5.887 -14.158 1.00 88.44 90 ASN A O 1
ATOM 728 N N . SER A 1 91 ? -4.721 4.466 -15.124 1.00 91.44 91 SER A N 1
ATOM 729 C CA . SER A 1 91 ? -5.652 4.420 -13.984 1.00 91.44 91 SER A CA 1
ATOM 730 C C . SER A 1 91 ? -5.225 3.466 -12.862 1.00 91.44 91 SER A C 1
ATOM 732 O O . SER A 1 91 ? -5.582 3.693 -11.710 1.00 91.44 91 SER A O 1
ATOM 734 N N . LEU A 1 92 ? -4.442 2.425 -13.163 1.00 92.44 92 LEU A N 1
ATOM 735 C CA . LEU A 1 92 ? -4.056 1.388 -12.196 1.00 92.44 92 LEU A CA 1
ATOM 736 C C . LEU A 1 92 ? -3.346 1.936 -10.940 1.00 92.44 92 LEU A C 1
ATOM 738 O O . LEU A 1 92 ? -3.754 1.552 -9.843 1.00 92.44 92 LEU A O 1
ATOM 742 N N . PRO A 1 93 ? -2.362 2.858 -11.035 1.00 91.44 93 PRO A N 1
ATOM 743 C CA . PRO A 1 93 ? -1.759 3.474 -9.851 1.00 91.44 93 PRO A CA 1
ATOM 744 C C . PRO A 1 93 ? -2.770 4.215 -8.965 1.00 91.44 93 PRO A C 1
ATOM 746 O O . PRO A 1 93 ? -2.664 4.175 -7.742 1.00 91.44 93 PRO A O 1
ATOM 749 N N . LEU A 1 94 ? -3.763 4.874 -9.575 1.00 92.88 94 LEU A N 1
ATOM 750 C CA . LEU A 1 94 ? -4.802 5.606 -8.850 1.00 92.88 94 LEU A CA 1
ATOM 751 C C . LEU A 1 94 ? -5.729 4.643 -8.096 1.00 92.88 94 LEU A C 1
ATOM 753 O O . LEU A 1 94 ? -6.049 4.882 -6.936 1.00 92.88 94 LEU A O 1
ATOM 757 N N . ILE A 1 95 ? -6.125 3.542 -8.742 1.00 93.94 95 ILE A N 1
ATOM 758 C CA . ILE A 1 95 ? -6.964 2.503 -8.128 1.00 93.94 95 ILE A CA 1
ATOM 759 C C . ILE A 1 95 ? -6.215 1.837 -6.965 1.00 93.94 95 ILE A C 1
ATOM 761 O O . ILE A 1 95 ? -6.805 1.622 -5.909 1.00 93.94 95 ILE A O 1
ATOM 765 N N . GLY A 1 96 ? -4.914 1.569 -7.122 1.00 92.62 96 GLY A N 1
ATOM 766 C CA . GLY A 1 96 ? -4.074 1.037 -6.045 1.00 92.62 96 GLY A CA 1
ATOM 767 C C . GLY A 1 96 ? -4.028 1.970 -4.833 1.00 92.62 96 GLY A C 1
ATOM 768 O O . GLY A 1 96 ? -4.281 1.536 -3.712 1.00 92.62 96 GLY A O 1
ATOM 769 N N . LEU A 1 97 ? -3.810 3.270 -5.059 1.00 92.94 97 LEU A N 1
ATOM 770 C CA . LEU A 1 97 ? -3.823 4.274 -3.991 1.00 92.94 97 LEU A CA 1
ATOM 771 C C . LEU A 1 97 ? -5.183 4.353 -3.280 1.00 92.94 97 LEU A C 1
ATOM 773 O O . LEU A 1 97 ? -5.230 4.452 -2.056 1.00 92.94 97 LEU A O 1
ATOM 777 N N . LEU A 1 98 ? -6.284 4.269 -4.031 1.00 93.75 98 LEU A N 1
ATOM 778 C CA . LEU A 1 98 ? -7.634 4.256 -3.468 1.00 93.75 98 LEU A CA 1
ATOM 779 C C . LEU A 1 98 ? -7.876 3.006 -2.602 1.00 93.75 98 LEU A C 1
ATOM 781 O O . LEU A 1 98 ? -8.463 3.115 -1.530 1.00 93.75 98 LEU A O 1
ATOM 785 N N . SER A 1 99 ? -7.386 1.839 -3.033 1.00 93.31 99 SER A N 1
ATOM 786 C CA . SER A 1 99 ? -7.491 0.578 -2.284 1.00 93.31 99 SER A CA 1
ATOM 787 C C . SER A 1 99 ? -6.796 0.669 -0.924 1.00 93.31 99 SER A C 1
ATOM 789 O O . SER A 1 99 ? -7.407 0.374 0.101 1.00 93.31 99 SER A O 1
ATOM 791 N N . VAL A 1 100 ? -5.552 1.158 -0.892 1.00 92.19 100 VAL A N 1
ATOM 792 C CA . VAL A 1 100 ? -4.793 1.343 0.360 1.00 92.19 100 VAL A CA 1
ATOM 793 C C . VAL A 1 100 ? -5.464 2.371 1.270 1.00 92.19 100 VAL A C 1
ATOM 795 O O . VAL A 1 100 ? -5.541 2.173 2.482 1.00 92.19 100 VAL A O 1
ATOM 798 N N . LEU A 1 101 ? -6.006 3.449 0.697 1.00 91.88 101 LEU A N 1
ATOM 799 C CA . LEU A 1 101 ? -6.744 4.455 1.457 1.00 91.88 101 LEU A CA 1
ATOM 800 C C . LEU A 1 101 ? -8.004 3.865 2.104 1.00 91.88 101 LEU A C 1
ATOM 802 O O . LEU A 1 101 ? -8.282 4.167 3.263 1.00 91.88 101 LEU A O 1
ATOM 806 N N . PHE A 1 102 ? -8.737 2.994 1.404 1.00 90.88 102 PHE A N 1
ATOM 807 C CA . PHE A 1 102 ? -9.883 2.291 1.983 1.00 90.88 102 PHE A CA 1
ATOM 808 C C . PHE A 1 102 ? -9.480 1.311 3.083 1.00 90.88 102 PHE A C 1
ATOM 810 O O . PHE A 1 102 ? -10.138 1.285 4.120 1.00 90.88 102 PHE A O 1
ATOM 817 N N . ILE A 1 103 ? -8.385 0.562 2.913 1.00 91.25 103 ILE A N 1
ATOM 818 C CA . ILE A 1 103 ? -7.849 -0.304 3.979 1.00 91.25 103 ILE A CA 1
ATOM 819 C C . ILE A 1 103 ? -7.550 0.531 5.225 1.00 91.25 103 ILE A C 1
ATOM 821 O O . ILE A 1 103 ? -7.954 0.165 6.329 1.00 91.25 103 ILE A O 1
ATOM 825 N N . PHE A 1 104 ? -6.888 1.677 5.049 1.00 90.19 104 PHE A N 1
ATOM 826 C CA . PHE A 1 104 ? -6.575 2.573 6.154 1.00 90.19 104 PHE A CA 1
ATOM 827 C C . PHE A 1 104 ? -7.849 3.097 6.827 1.00 90.19 104 PHE A C 1
ATOM 829 O O . PHE A 1 104 ? -7.960 3.028 8.047 1.00 90.19 104 PHE A O 1
ATOM 836 N N . LEU A 1 105 ? -8.841 3.537 6.045 1.00 89.00 105 LEU A N 1
ATOM 837 C CA . LEU A 1 105 ? -10.119 4.047 6.549 1.00 89.00 105 LEU A CA 1
ATOM 838 C C . LEU A 1 105 ? -10.899 3.003 7.364 1.00 89.00 105 LEU A C 1
ATOM 840 O O . LEU A 1 105 ? -11.426 3.335 8.424 1.00 89.00 105 LEU A O 1
ATOM 844 N N . PHE A 1 106 ? -10.970 1.754 6.896 1.00 88.62 106 PHE A N 1
ATOM 845 C CA . PHE A 1 106 ? -11.707 0.678 7.575 1.00 88.62 106 PHE A CA 1
ATOM 846 C C . PHE A 1 106 ? -10.963 0.073 8.772 1.00 88.62 106 PHE A C 1
ATOM 848 O O . PHE A 1 106 ? -11.573 -0.624 9.575 1.00 88.62 106 PHE A O 1
ATOM 855 N N . THR A 1 107 ? -9.668 0.363 8.920 1.00 87.50 107 THR A N 1
ATOM 856 C CA . THR A 1 107 ? -8.872 -0.043 10.091 1.00 87.50 107 THR A CA 1
ATOM 857 C C . THR A 1 107 ? -9.014 0.942 11.261 1.00 87.50 107 THR A C 1
ATOM 859 O O . THR A 1 107 ? -8.627 0.633 12.385 1.00 87.50 107 THR A O 1
ATOM 862 N N . VAL A 1 108 ? -9.564 2.142 11.038 1.00 87.44 108 VAL A N 1
ATOM 863 C CA . VAL A 1 108 ? -9.763 3.124 12.115 1.00 87.44 108 VAL A CA 1
ATOM 864 C C . VAL A 1 108 ? -10.880 2.646 13.058 1.00 87.44 108 VAL A C 1
ATOM 866 O O . VAL A 1 108 ? -11.981 2.388 12.581 1.00 87.44 108 VAL A O 1
ATOM 869 N N . PRO A 1 109 ? -10.678 2.615 14.391 1.00 82.75 109 PRO A N 1
ATOM 870 C CA . PRO A 1 109 ? -11.690 2.120 15.336 1.00 82.75 109 PRO A CA 1
ATOM 871 C C . PRO A 1 109 ? -13.057 2.813 15.232 1.00 82.75 109 PRO A C 1
ATOM 873 O O . PRO A 1 109 ? -14.103 2.189 15.391 1.00 82.75 109 PRO A O 1
ATOM 876 N N . GLU A 1 110 ? -13.063 4.107 14.905 1.00 83.31 110 GLU A N 1
ATOM 877 C CA . GLU A 1 110 ? -14.282 4.904 14.721 1.00 83.31 110 GLU A CA 1
ATOM 878 C C . GLU A 1 110 ? -15.175 4.396 13.570 1.00 83.31 110 GLU A C 1
ATOM 880 O O . GLU A 1 110 ? -16.378 4.655 13.559 1.00 83.31 110 GLU A O 1
ATOM 885 N N . THR A 1 111 ? -14.618 3.665 12.595 1.00 81.75 111 THR A N 1
ATOM 886 C CA . THR A 1 111 ? -15.353 3.161 11.422 1.00 81.75 111 THR A CA 1
ATOM 887 C C . THR A 1 111 ? -15.870 1.732 11.596 1.00 81.75 111 THR A C 1
ATOM 889 O O . THR A 1 111 ? -16.572 1.231 10.716 1.00 81.75 111 THR A O 1
ATOM 892 N N . TYR A 1 112 ? -15.639 1.092 12.749 1.00 82.00 112 TYR A N 1
ATOM 893 C CA . TYR A 1 112 ? -16.075 -0.289 13.018 1.00 82.00 112 TYR A CA 1
ATOM 894 C C . TYR A 1 112 ? -17.600 -0.462 13.023 1.00 82.00 112 TYR A C 1
ATOM 896 O O . TYR A 1 112 ? -18.120 -1.551 12.777 1.00 82.00 112 TYR A O 1
ATOM 904 N N . GLN A 1 113 ? -18.344 0.635 13.185 1.00 77.12 113 GLN A N 1
ATOM 905 C CA . GLN A 1 113 ? -19.802 0.656 13.030 1.00 77.12 113 GLN A CA 1
ATOM 906 C C . GLN A 1 113 ? -20.264 0.267 11.612 1.00 77.12 113 GLN A C 1
ATOM 908 O O . GLN A 1 113 ? -21.411 -0.138 11.432 1.00 77.12 113 GLN A O 1
ATOM 913 N N . LEU A 1 114 ? -19.381 0.340 10.606 1.00 75.50 114 LEU A N 1
ATOM 914 C CA . LEU A 1 114 ? -19.665 -0.042 9.218 1.00 75.50 114 LEU A CA 1
ATOM 915 C C . LEU A 1 114 ? -19.657 -1.565 8.978 1.00 75.50 114 LEU A C 1
ATOM 917 O O . LEU A 1 114 ? -19.822 -1.999 7.836 1.00 75.50 114 LEU A O 1
ATOM 921 N N . GLY A 1 115 ? -19.516 -2.378 10.034 1.00 74.75 115 GLY A N 1
ATOM 922 C CA . GLY A 1 115 ? -19.849 -3.805 10.078 1.00 74.75 115 GLY A CA 1
ATOM 923 C C . GLY A 1 115 ? -19.189 -4.643 8.984 1.00 74.75 115 GLY A C 1
ATOM 924 O O . GLY A 1 115 ? -18.062 -5.102 9.136 1.00 74.75 115 GLY A O 1
ATOM 925 N N . ALA A 1 116 ? -19.891 -4.847 7.866 1.00 73.00 116 ALA A N 1
ATOM 926 C CA . ALA A 1 116 ? -19.404 -5.645 6.741 1.00 73.00 116 ALA A CA 1
ATOM 927 C C . ALA A 1 116 ? -18.081 -5.119 6.152 1.00 73.00 116 ALA A C 1
ATOM 929 O O . ALA A 1 116 ? -17.223 -5.915 5.768 1.00 73.00 116 ALA A O 1
ATOM 930 N N . PHE A 1 117 ? -17.895 -3.795 6.112 1.00 74.44 117 PHE A N 1
ATOM 931 C CA . PHE A 1 117 ? -16.667 -3.181 5.594 1.00 74.44 117 PHE A CA 1
ATOM 932 C C . PHE A 1 117 ? -15.518 -3.182 6.608 1.00 74.44 117 PHE A C 1
ATOM 934 O O . PHE A 1 117 ? -14.360 -3.248 6.207 1.00 74.44 117 PHE A O 1
ATOM 941 N N . ALA A 1 118 ? -15.834 -3.190 7.904 1.00 79.31 118 ALA A N 1
ATOM 942 C CA . ALA A 1 118 ? -14.876 -3.320 9.002 1.00 79.31 118 ALA A CA 1
ATOM 943 C C . ALA A 1 118 ? -14.711 -4.791 9.429 1.00 79.31 118 ALA A C 1
ATOM 945 O O . ALA A 1 118 ? -14.651 -5.128 10.610 1.00 79.31 118 ALA A O 1
ATOM 946 N N . SER A 1 119 ? -14.695 -5.691 8.446 1.00 87.88 119 SER A N 1
ATOM 947 C CA . SER A 1 119 ? -14.465 -7.113 8.669 1.00 87.88 119 SER A CA 1
ATOM 948 C C . SER A 1 119 ? -13.074 -7.505 8.192 1.00 87.88 119 SER A C 1
ATOM 950 O O . SER A 1 119 ? -12.549 -6.965 7.214 1.00 87.88 119 SER A O 1
ATOM 952 N N . ILE A 1 120 ? -12.497 -8.512 8.842 1.00 88.69 120 ILE A N 1
ATOM 953 C CA . ILE A 1 120 ? -11.211 -9.089 8.434 1.00 88.69 120 ILE A CA 1
ATOM 954 C C . ILE A 1 120 ? -11.271 -9.579 6.978 1.00 88.69 120 ILE A C 1
ATOM 956 O O . ILE A 1 120 ? -10.324 -9.394 6.215 1.00 88.69 120 ILE A O 1
ATOM 960 N N . VAL A 1 121 ? -12.415 -10.131 6.558 1.00 89.44 121 VAL A N 1
ATOM 961 C CA . VAL A 1 121 ? -12.650 -10.581 5.176 1.00 89.44 121 VAL A CA 1
ATOM 962 C C . VAL A 1 121 ? -12.577 -9.418 4.186 1.00 89.44 121 VAL A C 1
ATOM 964 O O . VAL A 1 121 ? -11.944 -9.556 3.139 1.00 89.44 121 VAL A O 1
ATOM 967 N N . ALA A 1 122 ? -13.183 -8.271 4.506 1.00 89.19 122 ALA A N 1
ATOM 968 C CA . ALA A 1 122 ? -13.133 -7.094 3.643 1.00 89.19 122 ALA A CA 1
ATOM 969 C C . ALA A 1 122 ? -11.698 -6.571 3.489 1.00 89.19 122 ALA A C 1
ATOM 971 O O . ALA A 1 122 ? -11.262 -6.319 2.365 1.00 89.19 122 ALA A O 1
ATOM 972 N N . ILE A 1 123 ? -10.935 -6.493 4.585 1.00 90.50 123 ILE A N 1
ATOM 973 C CA . ILE A 1 123 ? -9.527 -6.069 4.552 1.00 90.50 123 ILE A CA 1
ATOM 974 C C . ILE A 1 123 ? -8.685 -7.009 3.686 1.00 90.50 123 ILE A C 1
ATOM 976 O O . ILE A 1 123 ? -7.966 -6.543 2.802 1.00 90.50 123 ILE A O 1
ATOM 980 N N . VAL A 1 124 ? -8.817 -8.328 3.870 1.00 91.75 124 VAL A N 1
ATOM 981 C CA . VAL A 1 124 ? -8.134 -9.333 3.035 1.00 91.75 124 VAL A CA 1
ATOM 982 C C . VAL A 1 124 ? -8.528 -9.193 1.559 1.00 91.75 124 VAL A C 1
ATOM 984 O O . VAL A 1 124 ? -7.673 -9.303 0.679 1.00 91.75 124 VAL A O 1
ATOM 987 N N . GLY A 1 125 ? -9.797 -8.894 1.275 1.00 90.88 125 GLY A N 1
ATOM 988 C CA . GLY A 1 125 ? -10.284 -8.615 -0.075 1.00 90.88 125 GLY A CA 1
ATOM 989 C C . GLY A 1 125 ? -9.596 -7.408 -0.722 1.00 90.88 125 GLY A C 1
ATOM 990 O O . GLY A 1 125 ? -9.100 -7.519 -1.844 1.00 90.88 125 GLY A O 1
ATOM 991 N N . PHE A 1 126 ? -9.502 -6.278 -0.014 1.00 92.25 126 PHE A N 1
ATOM 992 C CA . PHE A 1 126 ? -8.808 -5.083 -0.512 1.00 92.25 126 PHE A CA 1
ATOM 993 C C . PHE A 1 126 ? -7.297 -5.303 -0.681 1.00 92.25 126 PHE A C 1
ATOM 995 O O . PHE A 1 126 ? -6.734 -4.876 -1.691 1.00 92.25 126 PHE A O 1
ATOM 1002 N N . LEU A 1 127 ? -6.654 -6.035 0.236 1.00 92.12 127 LEU A N 1
ATOM 1003 C CA . LEU A 1 127 ? -5.258 -6.476 0.094 1.00 92.12 127 LEU A CA 1
ATOM 1004 C C . LEU A 1 127 ? -5.065 -7.301 -1.184 1.00 92.12 127 LEU A C 1
ATOM 1006 O O . LEU A 1 127 ? -4.085 -7.118 -1.906 1.00 92.12 127 LEU A O 1
ATOM 1010 N N . LYS A 1 128 ? -6.022 -8.176 -1.519 1.00 91.94 128 LYS A N 1
ATOM 1011 C CA . LYS A 1 128 ? -5.945 -8.960 -2.754 1.00 91.94 128 LYS A CA 1
ATOM 1012 C C . LYS A 1 128 ? -6.084 -8.135 -4.020 1.00 91.94 128 LYS A C 1
ATOM 1014 O O . LYS A 1 128 ? -5.406 -8.425 -5.007 1.00 91.94 128 LYS A O 1
ATOM 1019 N N . ILE A 1 129 ? -6.939 -7.120 -4.000 1.00 93.00 129 ILE A N 1
ATOM 1020 C CA . ILE A 1 129 ? -7.083 -6.189 -5.122 1.00 93.00 129 ILE A CA 1
ATOM 1021 C C . ILE A 1 129 ? -5.750 -5.474 -5.384 1.00 93.00 129 ILE A C 1
ATOM 1023 O O . ILE A 1 129 ? -5.322 -5.391 -6.536 1.00 93.00 129 ILE A O 1
ATOM 1027 N N . GLU A 1 130 ? -5.062 -5.023 -4.334 1.00 92.06 130 GLU A N 1
ATOM 1028 C CA . GLU A 1 130 ? -3.775 -4.327 -4.444 1.00 92.06 130 GLU A CA 1
ATOM 1029 C C . GLU A 1 130 ? -2.691 -5.197 -5.104 1.00 92.06 130 GLU A C 1
ATOM 1031 O O . GLU A 1 130 ? -2.038 -4.773 -6.062 1.00 92.06 130 GLU A O 1
ATOM 1036 N N . GLU A 1 131 ? -2.546 -6.447 -4.667 1.00 91.94 131 GLU A N 1
ATOM 1037 C CA . GLU A 1 131 ? -1.571 -7.380 -5.241 1.00 91.94 131 GLU A CA 1
ATOM 1038 C C . GLU A 1 131 ? -1.819 -7.642 -6.735 1.00 91.94 131 GLU A C 1
ATOM 1040 O O . GLU A 1 131 ? -0.886 -7.669 -7.545 1.00 91.94 131 GLU A O 1
ATOM 1045 N N . VAL A 1 132 ? -3.086 -7.802 -7.123 1.00 91.88 132 VAL A N 1
ATOM 1046 C CA . VAL A 1 132 ? -3.484 -8.058 -8.513 1.00 91.88 132 VAL A CA 1
ATOM 1047 C C . VAL A 1 132 ? -3.229 -6.835 -9.404 1.00 91.88 132 VAL A C 1
ATOM 1049 O O . VAL A 1 132 ? -2.766 -6.987 -10.538 1.00 91.88 132 VAL A O 1
ATOM 1052 N N . ILE A 1 133 ? -3.452 -5.619 -8.896 1.00 93.31 133 ILE A N 1
ATOM 1053 C CA . ILE A 1 133 ? -3.154 -4.365 -9.610 1.00 93.31 133 ILE A CA 1
ATOM 1054 C C . ILE A 1 133 ? -1.672 -4.285 -9.994 1.00 93.31 133 ILE A C 1
ATOM 1056 O O . ILE A 1 133 ? -1.359 -3.914 -11.130 1.00 93.31 133 ILE A O 1
ATOM 1060 N N . TYR A 1 134 ? -0.756 -4.678 -9.103 1.00 89.25 134 TYR A N 1
ATOM 1061 C CA . TYR A 1 134 ? 0.680 -4.683 -9.401 1.00 89.25 134 TYR A CA 1
ATOM 1062 C C . TYR A 1 134 ? 1.059 -5.673 -10.509 1.00 89.25 134 TYR A C 1
ATOM 1064 O O . TYR A 1 134 ? 1.892 -5.356 -11.363 1.00 89.25 134 TYR A O 1
ATOM 1072 N N . VAL A 1 135 ? 0.413 -6.842 -10.558 1.00 92.19 135 VAL A N 1
ATOM 1073 C CA . VAL A 1 135 ? 0.609 -7.813 -11.649 1.00 92.19 135 VAL A CA 1
ATOM 1074 C C . VAL A 1 135 ? 0.109 -7.244 -12.978 1.00 92.19 135 VAL A C 1
ATOM 1076 O O . VAL A 1 135 ? 0.815 -7.329 -13.989 1.00 92.19 135 VAL A O 1
ATOM 1079 N N . PHE A 1 136 ? -1.069 -6.612 -12.984 1.00 90.94 136 PHE A N 1
ATOM 1080 C CA . PHE A 1 136 ? -1.616 -5.986 -14.189 1.00 90.94 136 PHE A CA 1
ATOM 1081 C C . PHE A 1 136 ? -0.765 -4.821 -14.685 1.00 90.94 136 PHE A C 1
ATOM 1083 O O . PHE A 1 136 ? -0.555 -4.695 -15.891 1.00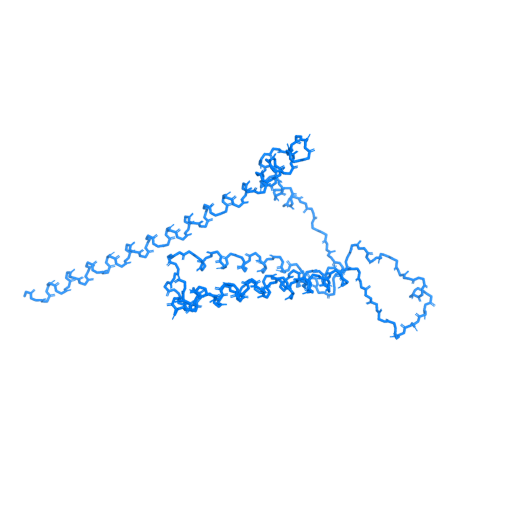 90.94 136 PHE A O 1
ATOM 1090 N N . MET A 1 137 ? -0.219 -4.007 -13.783 1.00 89.19 137 MET A N 1
ATOM 1091 C CA . MET A 1 137 ? 0.708 -2.937 -14.148 1.00 89.19 137 MET A CA 1
ATOM 1092 C C . MET A 1 137 ? 1.956 -3.496 -14.844 1.00 89.19 137 MET A C 1
ATOM 1094 O O . MET A 1 137 ? 2.384 -2.953 -15.862 1.00 89.19 137 MET A O 1
ATOM 1098 N N . GLY A 1 138 ? 2.489 -4.621 -14.354 1.00 86.81 138 GLY A N 1
ATOM 1099 C CA . GLY A 1 138 ? 3.589 -5.340 -14.994 1.00 86.81 138 GLY A CA 1
ATOM 1100 C C . GLY A 1 138 ? 3.250 -5.775 -16.421 1.00 86.81 138 GLY A C 1
ATOM 1101 O O . GLY A 1 138 ? 3.930 -5.369 -17.358 1.00 86.81 138 GLY A O 1
ATOM 1102 N N . SER A 1 139 ? 2.169 -6.535 -16.611 1.00 86.69 139 SER A N 1
ATOM 1103 C CA . SER A 1 139 ? 1.819 -7.086 -17.934 1.00 86.69 139 SER A CA 1
ATOM 1104 C C . SER A 1 139 ? 1.381 -6.021 -18.955 1.00 86.69 139 SER A C 1
ATOM 1106 O O . SER A 1 139 ? 1.628 -6.151 -20.156 1.00 86.69 139 SER A O 1
ATOM 1108 N N . LEU A 1 140 ? 0.762 -4.925 -18.503 1.00 87.06 140 LEU A N 1
ATOM 1109 C CA . LEU A 1 140 ? 0.289 -3.860 -19.392 1.00 87.06 140 LEU A CA 1
ATOM 1110 C C . LEU A 1 140 ? 1.375 -2.850 -19.783 1.00 87.06 140 LEU A C 1
ATOM 1112 O O . LEU A 1 140 ? 1.176 -2.143 -20.770 1.00 87.06 140 LEU A O 1
ATOM 1116 N N . SER A 1 141 ? 2.498 -2.767 -19.062 1.00 82.38 141 SER A N 1
ATOM 1117 C CA . SER A 1 141 ? 3.529 -1.744 -19.299 1.00 82.38 141 SER A CA 1
ATOM 1118 C C . SER A 1 141 ? 4.158 -1.832 -20.693 1.00 82.38 141 SER A C 1
ATOM 1120 O O . SER A 1 141 ? 4.316 -0.794 -21.330 1.00 82.38 141 SER A O 1
ATOM 1122 N N . LYS A 1 142 ? 4.493 -3.044 -21.167 1.00 74.62 142 LYS A N 1
ATOM 1123 C CA . LYS A 1 142 ? 5.061 -3.389 -22.497 1.00 74.62 142 LYS A CA 1
ATOM 1124 C C . LYS A 1 142 ? 6.031 -2.369 -23.135 1.00 74.62 142 LYS A C 1
ATOM 1126 O O . LYS A 1 142 ? 6.069 -2.262 -24.358 1.00 74.62 142 LYS A O 1
ATOM 1131 N N . SER A 1 143 ? 6.796 -1.599 -22.352 1.00 62.94 143 SER A N 1
ATOM 1132 C CA . SER A 1 143 ? 7.369 -0.336 -22.855 1.00 62.94 143 SER A CA 1
ATOM 1133 C C . SER A 1 143 ? 8.864 -0.107 -22.664 1.00 62.94 143 SER A C 1
ATOM 1135 O O . SER A 1 143 ? 9.357 0.837 -23.279 1.00 62.94 143 SER A O 1
ATOM 1137 N N . VAL A 1 144 ? 9.621 -0.890 -21.881 1.00 53.56 144 VAL A N 1
ATOM 1138 C CA . VAL A 1 144 ? 10.965 -0.407 -21.476 1.00 53.56 144 VAL A CA 1
ATOM 1139 C C . VAL A 1 144 ? 12.129 -1.292 -21.912 1.00 53.56 144 VAL A C 1
ATOM 1141 O O . VAL A 1 144 ? 13.162 -0.748 -22.296 1.00 53.56 144 VAL A O 1
ATOM 1144 N N . MET A 1 145 ? 11.999 -2.621 -21.936 1.00 53.59 145 MET A N 1
ATOM 1145 C CA . MET A 1 145 ? 13.095 -3.500 -22.402 1.00 53.59 145 MET A CA 1
ATOM 1146 C C . MET A 1 145 ? 12.734 -4.403 -23.582 1.00 53.59 145 MET A C 1
ATOM 1148 O O . MET A 1 145 ? 13.554 -5.202 -24.030 1.00 53.59 145 MET A O 1
ATOM 1152 N N . SER A 1 146 ? 11.545 -4.223 -24.155 1.00 47.78 146 SER A N 1
ATOM 1153 C CA . SER A 1 146 ? 11.114 -4.910 -25.369 1.00 47.78 146 SER A CA 1
ATOM 1154 C C . SER A 1 146 ? 11.060 -3.939 -26.552 1.00 47.78 146 SER A C 1
ATOM 1156 O O . SER A 1 146 ? 10.021 -3.413 -26.920 1.00 47.78 146 SER A O 1
ATOM 1158 N N . LEU A 1 147 ? 12.247 -3.674 -27.099 1.00 52.03 147 LEU A N 1
ATOM 1159 C CA . LEU A 1 147 ? 12.529 -3.310 -28.491 1.00 52.03 147 LEU A CA 1
ATOM 1160 C C . LEU A 1 147 ? 11.676 -2.210 -29.181 1.00 52.03 147 LEU A C 1
ATOM 1162 O O . LEU A 1 147 ? 10.571 -2.440 -29.657 1.00 52.03 147 LEU A O 1
ATOM 1166 N N . ARG A 1 148 ? 12.352 -1.097 -29.524 1.00 50.16 148 ARG A N 1
ATOM 1167 C CA . ARG A 1 148 ? 12.144 -0.386 -30.812 1.00 50.16 148 ARG A CA 1
ATOM 1168 C C . ARG A 1 148 ? 12.626 -1.197 -32.026 1.00 50.16 148 ARG A C 1
ATOM 1170 O O . ARG A 1 148 ? 12.585 -0.694 -33.142 1.00 50.16 148 ARG A O 1
ATOM 1177 N N . MET A 1 149 ? 13.135 -2.411 -31.839 1.00 44.00 149 MET A N 1
ATOM 1178 C CA . MET A 1 149 ? 13.532 -3.257 -32.957 1.00 44.00 149 MET A CA 1
ATOM 1179 C C . MET A 1 149 ? 12.338 -4.123 -33.363 1.00 44.00 149 MET A C 1
ATOM 1181 O O . MET A 1 149 ? 11.980 -5.045 -32.624 1.00 44.00 149 MET A O 1
ATOM 1185 N N . PRO A 1 150 ? 11.737 -3.919 -34.548 1.00 45.72 150 PRO A N 1
ATOM 1186 C CA . PRO A 1 150 ? 11.186 -5.077 -35.225 1.00 45.72 150 PRO A CA 1
ATOM 1187 C C . PRO A 1 150 ? 12.315 -6.109 -35.253 1.00 45.72 150 PRO A C 1
ATOM 1189 O O . PRO A 1 150 ? 13.418 -5.804 -35.713 1.00 45.72 150 PRO A O 1
ATOM 1192 N N . PHE A 1 151 ? 12.085 -7.312 -34.723 1.00 48.91 151 PHE A N 1
ATOM 1193 C CA . PHE A 1 151 ? 12.972 -8.415 -35.070 1.00 48.91 151 PHE A CA 1
ATOM 1194 C C . PHE A 1 151 ? 13.124 -8.392 -36.599 1.00 48.91 151 PHE A C 1
ATOM 1196 O O . PHE A 1 151 ? 12.115 -8.171 -37.285 1.00 48.91 151 PHE A O 1
ATOM 1203 N N . PRO A 1 152 ? 14.336 -8.579 -37.149 1.00 52.59 152 PRO A N 1
ATOM 1204 C CA . PRO A 1 152 ? 14.543 -8.553 -38.593 1.00 52.59 152 PRO A CA 1
ATOM 1205 C C . PRO A 1 152 ? 13.602 -9.513 -39.339 1.00 52.59 152 PRO A C 1
ATOM 1207 O O . PRO A 1 152 ? 13.353 -9.292 -40.513 1.00 52.59 152 PRO A O 1
ATOM 1210 N N . ASP A 1 153 ? 12.997 -10.489 -38.657 1.00 47.50 153 ASP A N 1
ATOM 1211 C CA . ASP A 1 153 ? 11.919 -11.343 -39.166 1.00 47.50 153 ASP A CA 1
ATOM 1212 C C . ASP A 1 153 ? 10.568 -10.653 -39.410 1.00 47.50 153 ASP A C 1
ATOM 1214 O O . ASP A 1 153 ? 9.902 -10.959 -40.395 1.00 47.50 153 ASP A O 1
ATOM 1218 N N . LEU A 1 154 ? 10.138 -9.702 -38.573 1.00 51.75 154 LEU A N 1
ATOM 1219 C CA . LEU A 1 154 ? 8.896 -8.950 -38.814 1.00 51.75 154 LEU A CA 1
ATOM 1220 C C . LEU A 1 154 ? 9.070 -7.936 -39.949 1.00 51.75 154 LEU A C 1
ATOM 1222 O O . LEU A 1 154 ? 8.154 -7.752 -40.745 1.00 51.75 154 LEU A O 1
ATOM 1226 N N . ALA A 1 155 ? 10.254 -7.323 -40.048 1.00 52.34 155 ALA A N 1
ATOM 1227 C CA . ALA A 1 155 ? 10.610 -6.426 -41.147 1.00 52.34 155 ALA A CA 1
ATOM 1228 C C . ALA A 1 155 ? 10.844 -7.176 -42.476 1.00 52.34 155 ALA A C 1
ATOM 1230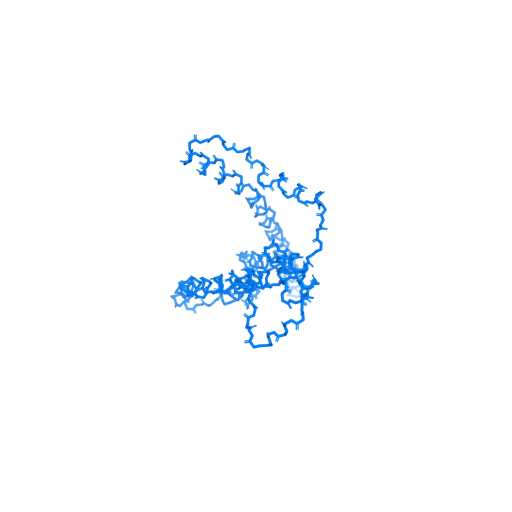 O O . ALA A 1 155 ? 10.614 -6.606 -43.538 1.00 52.34 155 ALA A O 1
ATOM 1231 N N . LYS A 1 156 ? 11.260 -8.453 -42.425 1.00 52.66 156 LYS A N 1
ATOM 1232 C CA . LYS A 1 156 ? 11.467 -9.329 -43.597 1.00 52.66 156 LYS A CA 1
ATOM 1233 C C . LYS A 1 156 ? 10.286 -10.262 -43.907 1.00 52.66 156 LYS A C 1
ATOM 1235 O O . LYS A 1 156 ? 10.402 -11.110 -44.784 1.00 52.66 156 LYS A O 1
ATOM 1240 N N . GLY A 1 157 ? 9.145 -10.110 -43.230 1.00 52.50 157 GLY A N 1
ATOM 1241 C CA . GLY A 1 157 ? 7.915 -10.839 -43.563 1.00 52.50 157 GLY A CA 1
ATOM 1242 C C . GLY A 1 157 ? 7.875 -12.315 -43.143 1.00 52.50 157 GLY A C 1
ATOM 1243 O O . GLY A 1 157 ? 6.961 -13.030 -43.558 1.00 52.50 157 GLY A O 1
ATOM 1244 N N . ALA A 1 158 ? 8.791 -12.781 -42.291 1.00 53.91 158 ALA A N 1
ATOM 1245 C CA . ALA A 1 158 ? 8.728 -14.118 -41.711 1.00 53.91 158 ALA A CA 1
ATOM 1246 C C . ALA A 1 158 ? 7.609 -14.167 -40.657 1.00 53.91 158 ALA A C 1
ATOM 1248 O O . ALA A 1 158 ? 7.785 -13.915 -39.460 1.00 53.91 158 ALA A O 1
ATOM 1249 N N . LYS A 1 159 ? 6.392 -14.472 -41.119 1.00 56.22 159 LYS A N 1
ATOM 1250 C CA . LYS A 1 159 ? 5.291 -14.881 -40.250 1.00 56.22 159 LYS A CA 1
ATOM 1251 C C . LYS A 1 159 ? 5.672 -16.237 -39.661 1.00 56.22 159 LYS A C 1
ATOM 1253 O O . LYS A 1 159 ? 5.448 -17.268 -40.280 1.00 56.22 159 LYS A O 1
ATOM 1258 N N . HIS A 1 160 ? 6.225 -16.229 -38.455 1.00 59.12 160 HIS A N 1
ATOM 1259 C CA . HIS A 1 160 ? 6.204 -17.378 -37.554 1.00 59.12 160 HIS A CA 1
ATOM 1260 C C . HIS A 1 160 ? 4.933 -17.283 -36.686 1.00 59.12 160 HIS A C 1
ATOM 1262 O O . HIS A 1 160 ? 5.004 -16.754 -35.575 1.00 59.12 160 HIS A O 1
ATOM 1268 N N . PRO A 1 161 ? 3.748 -17.716 -37.178 1.00 59.72 161 PRO A N 1
ATOM 1269 C CA . PRO A 1 161 ? 2.478 -17.578 -36.458 1.00 59.72 161 PRO A CA 1
ATOM 1270 C C . PRO A 1 161 ? 2.399 -18.449 -35.196 1.00 59.72 161 PRO A C 1
ATOM 1272 O O . PRO A 1 161 ? 1.593 -18.162 -34.321 1.00 59.72 161 PRO A O 1
ATOM 1275 N N . ASN A 1 162 ? 3.237 -19.486 -35.092 1.00 60.75 162 ASN A N 1
ATOM 1276 C CA . ASN A 1 162 ? 3.174 -20.494 -34.028 1.00 60.75 162 ASN A CA 1
ATOM 1277 C C . ASN A 1 162 ? 4.133 -20.258 -32.850 1.00 60.75 162 ASN A C 1
ATOM 1279 O O . ASN A 1 162 ? 4.214 -21.098 -31.957 1.00 60.75 162 ASN A O 1
ATOM 1283 N N . VAL A 1 163 ? 4.872 -19.145 -32.819 1.00 64.94 163 VAL A N 1
ATOM 1284 C CA . VAL A 1 163 ? 5.819 -18.866 -31.728 1.00 64.94 163 VAL A CA 1
ATOM 1285 C C . VAL A 1 163 ? 5.172 -17.921 -30.718 1.00 64.94 163 VAL A C 1
ATOM 1287 O O . VAL A 1 163 ? 4.877 -16.769 -31.042 1.00 64.94 163 VAL A O 1
ATOM 1290 N N . GLN A 1 164 ? 4.962 -18.397 -29.486 1.00 62.19 164 GLN A N 1
ATOM 1291 C CA . GLN A 1 164 ? 4.495 -17.552 -28.385 1.00 62.19 164 GLN A CA 1
ATOM 1292 C C . GLN A 1 164 ? 5.563 -16.501 -28.055 1.00 62.19 164 GLN A C 1
ATOM 1294 O O . GLN A 1 164 ? 6.698 -16.830 -27.717 1.00 62.19 164 GLN A O 1
ATOM 1299 N N . ARG A 1 165 ? 5.200 -15.221 -28.173 1.00 65.06 165 ARG A N 1
ATOM 1300 C CA . ARG A 1 165 ? 6.081 -14.087 -27.871 1.00 65.06 165 ARG A CA 1
ATOM 1301 C C . ARG A 1 165 ? 5.783 -13.592 -26.465 1.00 65.06 165 ARG A C 1
ATOM 1303 O O . ARG A 1 165 ? 4.690 -13.094 -26.215 1.00 65.06 165 ARG A O 1
ATOM 1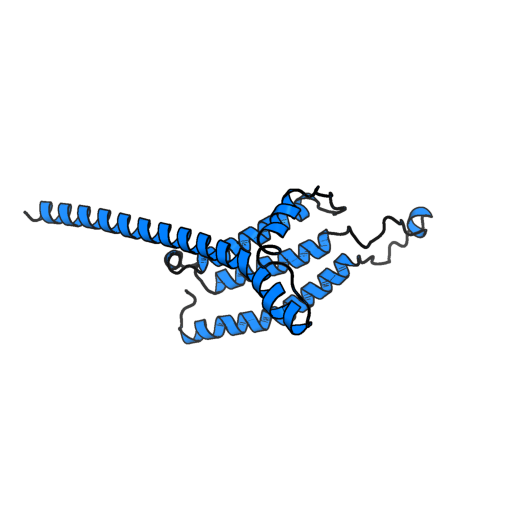310 N N . SER A 1 166 ? 6.751 -13.707 -25.566 1.00 68.00 166 SER A N 1
ATOM 1311 C CA . SER A 1 166 ? 6.655 -13.174 -24.207 1.00 68.00 166 SER A CA 1
ATOM 1312 C C . SER A 1 166 ? 7.526 -11.930 -24.056 1.00 68.00 166 SER A C 1
ATOM 1314 O O . SER A 1 166 ? 8.709 -11.956 -24.398 1.00 68.00 166 SER A O 1
ATOM 1316 N N . PHE A 1 167 ? 6.957 -10.860 -23.509 1.00 76.00 167 PHE A N 1
ATOM 1317 C CA . PHE A 1 167 ? 7.692 -9.651 -23.140 1.00 76.00 167 PHE A CA 1
ATOM 1318 C C . PHE A 1 167 ? 8.441 -9.871 -21.811 1.00 76.00 167 PHE A C 1
ATOM 1320 O O . PHE A 1 167 ? 8.037 -10.707 -20.999 1.00 76.00 167 PHE A O 1
ATOM 1327 N N . LEU A 1 168 ? 9.527 -9.131 -21.553 1.00 79.69 168 LEU A N 1
ATOM 1328 C CA . LEU A 1 168 ? 10.240 -9.207 -20.262 1.00 79.69 168 LEU A CA 1
ATOM 1329 C C . LEU A 1 168 ? 9.295 -8.805 -19.120 1.00 79.69 168 LEU A C 1
ATOM 1331 O O . LEU A 1 168 ? 9.276 -9.420 -18.051 1.00 79.69 168 LEU A O 1
ATOM 1335 N N . GLU A 1 169 ? 8.453 -7.816 -19.393 1.00 83.69 169 GLU A N 1
ATOM 1336 C CA . GLU A 1 169 ? 7.374 -7.341 -18.541 1.00 83.69 169 GLU A CA 1
ATOM 1337 C C . GLU A 1 169 ? 6.366 -8.462 -18.211 1.00 83.69 169 GLU A C 1
ATOM 1339 O O . GLU A 1 169 ? 6.009 -8.632 -17.047 1.00 83.69 169 GLU A O 1
ATOM 1344 N N . ASP A 1 170 ? 6.007 -9.310 -19.183 1.00 83.50 170 ASP A N 1
ATOM 1345 C CA . ASP A 1 170 ? 5.111 -10.459 -18.968 1.00 83.50 170 ASP A CA 1
ATOM 1346 C C . ASP A 1 170 ? 5.787 -11.582 -18.165 1.00 83.50 170 ASP A C 1
ATOM 1348 O O . ASP A 1 170 ? 5.177 -12.178 -17.275 1.00 83.50 170 ASP A O 1
ATOM 1352 N N . ILE A 1 171 ? 7.075 -11.850 -18.411 1.00 86.31 171 ILE A N 1
ATOM 1353 C CA . ILE A 1 171 ? 7.852 -12.814 -17.614 1.00 86.31 171 ILE A CA 1
ATOM 1354 C C . ILE A 1 171 ? 7.959 -12.332 -16.161 1.00 86.31 171 ILE A C 1
ATOM 1356 O O . ILE A 1 171 ? 7.835 -13.130 -15.228 1.00 86.31 171 ILE A O 1
ATOM 1360 N N . SER A 1 172 ? 8.167 -11.031 -15.958 1.00 87.56 172 SER A N 1
ATOM 1361 C CA . SER A 1 172 ? 8.222 -10.406 -14.633 1.00 87.56 172 SER A CA 1
ATOM 1362 C C . SER A 1 172 ? 6.870 -10.459 -13.930 1.00 87.56 172 SER A C 1
ATOM 1364 O O . SER A 1 172 ? 6.819 -10.843 -12.763 1.00 87.56 172 SER A O 1
ATOM 1366 N N . ALA A 1 173 ? 5.776 -10.181 -14.642 1.00 89.44 173 ALA A N 1
ATOM 1367 C CA . ALA A 1 173 ? 4.420 -10.305 -14.114 1.00 89.44 173 ALA A CA 1
ATOM 1368 C C . ALA A 1 173 ? 4.108 -11.752 -13.692 1.00 89.44 173 ALA A C 1
ATOM 1370 O O . ALA A 1 173 ? 3.597 -11.977 -12.599 1.00 89.44 173 ALA A O 1
ATOM 1371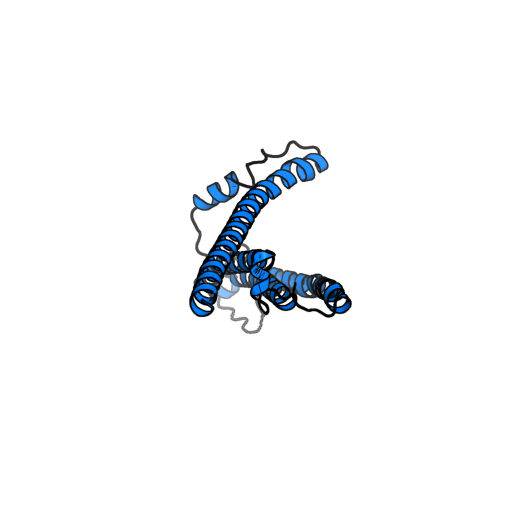 N N . MET A 1 174 ? 4.514 -12.749 -14.487 1.00 89.69 174 MET A N 1
ATOM 1372 C CA . MET A 1 174 ? 4.353 -14.171 -14.152 1.00 89.69 174 MET A CA 1
ATOM 1373 C C . MET A 1 174 ? 5.189 -14.595 -12.930 1.00 89.69 174 MET A C 1
ATOM 1375 O O . MET A 1 174 ? 4.817 -15.507 -12.189 1.00 89.69 174 MET A O 1
ATOM 1379 N N . ARG A 1 175 ? 6.351 -13.969 -12.702 1.00 90.62 175 ARG A N 1
ATOM 1380 C CA . ARG A 1 175 ? 7.145 -14.182 -11.478 1.00 90.62 175 ARG A CA 1
ATOM 1381 C C . ARG A 1 175 ? 6.482 -13.529 -10.267 1.00 90.62 175 ARG A C 1
ATOM 1383 O O . ARG A 1 175 ? 6.353 -14.188 -9.241 1.00 90.62 175 ARG A O 1
ATOM 1390 N N . ALA A 1 176 ? 6.029 -12.284 -10.403 1.00 90.81 176 ALA A N 1
ATOM 1391 C CA . ALA A 1 176 ? 5.320 -11.562 -9.350 1.00 90.81 176 ALA A CA 1
ATOM 1392 C C . ALA A 1 176 ? 4.035 -12.294 -8.940 1.00 90.81 176 ALA A C 1
ATOM 1394 O O . ALA A 1 176 ? 3.812 -12.501 -7.755 1.00 90.81 176 ALA A O 1
ATOM 1395 N N . PHE A 1 177 ? 3.254 -12.790 -9.905 1.00 91.94 177 PHE A N 1
ATOM 1396 C CA . PHE A 1 177 ? 2.054 -13.583 -9.641 1.00 91.94 177 PHE A CA 1
ATOM 1397 C C . PHE A 1 177 ? 2.356 -14.855 -8.840 1.00 91.94 177 PHE A C 1
ATOM 1399 O O . PHE A 1 177 ? 1.662 -15.152 -7.872 1.00 91.94 177 PHE A O 1
ATOM 1406 N N . ARG A 1 178 ? 3.427 -15.581 -9.190 1.00 91.19 178 ARG A N 1
ATOM 1407 C CA . ARG A 1 178 ? 3.861 -16.760 -8.423 1.00 91.19 178 ARG A CA 1
ATOM 1408 C C . ARG A 1 178 ? 4.285 -16.394 -7.001 1.00 91.19 178 ARG A C 1
ATOM 1410 O O . ARG A 1 178 ? 3.872 -17.069 -6.065 1.00 91.19 178 ARG A O 1
ATOM 1417 N N . LEU A 1 179 ? 5.062 -15.324 -6.826 1.00 90.94 179 LEU A N 1
ATOM 1418 C CA . LEU A 1 179 ? 5.456 -14.842 -5.496 1.00 90.94 179 LEU A CA 1
ATOM 1419 C C . LEU A 1 179 ? 4.248 -14.423 -4.658 1.00 90.94 179 LEU A C 1
ATOM 1421 O O . LEU A 1 179 ? 4.183 -14.766 -3.485 1.00 90.94 179 L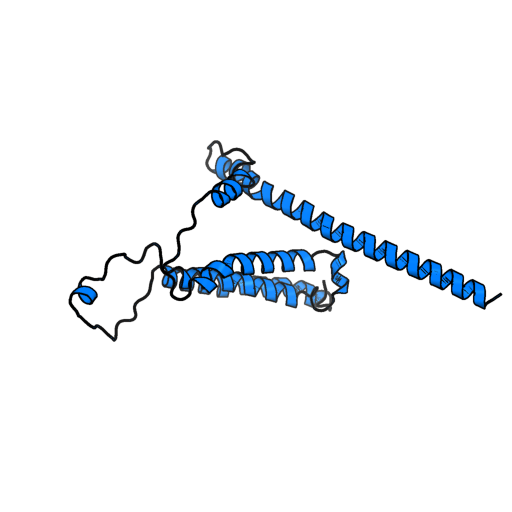EU A O 1
ATOM 1425 N N . ILE A 1 180 ? 3.276 -13.744 -5.264 1.00 90.62 180 ILE A N 1
ATOM 1426 C CA . ILE A 1 180 ? 2.022 -13.377 -4.612 1.00 90.62 180 ILE A CA 1
ATOM 1427 C C . ILE A 1 180 ? 1.260 -14.636 -4.199 1.00 90.62 180 ILE A C 1
ATOM 1429 O O . ILE A 1 180 ? 0.898 -14.760 -3.034 1.00 90.62 180 ILE A O 1
ATOM 1433 N N . ALA A 1 181 ? 1.056 -15.595 -5.104 1.00 86.62 181 ALA A N 1
ATOM 1434 C CA . ALA A 1 181 ? 0.299 -16.812 -4.814 1.00 86.62 181 ALA A CA 1
ATOM 1435 C C . ALA A 1 181 ? 0.888 -17.601 -3.632 1.00 86.62 181 ALA A C 1
ATOM 1437 O O . ALA A 1 181 ? 0.145 -18.006 -2.741 1.00 86.62 181 ALA A O 1
ATOM 1438 N N . PHE A 1 182 ? 2.213 -17.768 -3.585 1.00 89.25 182 PHE A N 1
ATOM 1439 C CA . PHE A 1 182 ? 2.870 -18.518 -2.511 1.00 89.25 182 PHE A CA 1
ATOM 1440 C C . PHE A 1 182 ? 3.130 -17.694 -1.243 1.00 89.25 182 PHE A C 1
ATOM 1442 O O . PHE A 1 182 ? 3.094 -18.246 -0.149 1.00 89.25 182 PHE A O 1
ATOM 1449 N N . GLY A 1 183 ? 3.394 -16.392 -1.364 1.00 86.81 183 GLY A N 1
ATOM 1450 C CA . GLY A 1 183 ? 3.754 -15.529 -0.236 1.00 86.81 183 GLY A CA 1
ATOM 1451 C C . GLY A 1 183 ? 2.554 -14.991 0.541 1.00 86.81 183 GLY A C 1
ATOM 1452 O O . GLY A 1 183 ? 2.593 -14.928 1.766 1.00 86.81 183 GLY A O 1
ATOM 1453 N N . SER A 1 184 ? 1.471 -14.635 -0.152 1.00 88.62 184 SER A N 1
ATOM 1454 C CA . SER A 1 184 ? 0.288 -14.024 0.478 1.00 88.62 184 SER A CA 1
ATOM 1455 C C . SER A 1 184 ? -0.630 -15.047 1.154 1.00 88.62 184 SER A C 1
ATOM 1457 O O . SER A 1 184 ? -1.267 -14.744 2.159 1.00 88.62 184 SER A O 1
ATOM 1459 N N . PHE A 1 185 ? -0.687 -16.280 0.638 1.00 87.00 185 PHE A N 1
ATOM 1460 C CA . PHE A 1 185 ? -1.606 -17.301 1.138 1.00 87.00 185 PHE A CA 1
ATOM 1461 C C . PHE A 1 185 ? -1.367 -17.668 2.617 1.00 87.00 185 PHE A C 1
ATOM 1463 O O . PHE A 1 185 ? -2.333 -17.646 3.384 1.00 87.00 185 PHE A O 1
ATOM 1470 N N . PRO A 1 186 ? -0.118 -17.907 3.075 1.00 90.81 186 PRO A N 1
ATOM 1471 C CA . PRO A 1 186 ? 0.160 -18.113 4.498 1.00 90.81 186 PRO A CA 1
ATOM 1472 C C . PRO A 1 186 ? -0.218 -16.910 5.369 1.00 90.81 186 PRO A C 1
ATOM 1474 O O . PRO A 1 186 ? -0.704 -17.090 6.485 1.00 90.81 186 PRO A O 1
ATOM 1477 N N . LEU A 1 187 ? -0.032 -15.687 4.858 1.00 90.62 187 LEU A N 1
ATOM 1478 C CA . LEU A 1 187 ? -0.361 -14.460 5.582 1.00 90.62 187 LEU A CA 1
ATOM 1479 C C . LEU A 1 187 ? -1.866 -14.361 5.836 1.00 90.62 187 LEU A C 1
ATOM 1481 O O . LEU A 1 187 ? -2.267 -14.075 6.962 1.00 90.62 187 LEU A O 1
ATOM 1485 N N . TYR A 1 188 ? -2.707 -14.656 4.840 1.00 89.75 188 TYR A N 1
ATOM 1486 C CA . TYR A 1 188 ? -4.157 -14.621 5.045 1.00 89.75 188 TYR A CA 1
ATOM 1487 C C . TYR A 1 188 ? -4.623 -15.670 6.042 1.00 89.75 188 TYR A C 1
ATOM 1489 O O . TYR A 1 188 ? -5.436 -15.348 6.902 1.00 89.75 188 TYR A O 1
ATOM 1497 N N . ILE A 1 189 ? -4.078 -16.890 5.989 1.00 89.94 189 ILE A N 1
ATOM 1498 C CA . ILE A 1 189 ? -4.390 -17.919 6.991 1.00 89.94 189 ILE A CA 1
ATOM 1499 C C . ILE A 1 189 ? -4.045 -17.408 8.392 1.00 89.94 189 ILE A C 1
ATOM 1501 O O . ILE A 1 189 ? -4.886 -17.486 9.284 1.00 89.94 189 ILE A O 1
ATOM 1505 N N . ALA A 1 190 ? -2.852 -16.834 8.577 1.00 91.31 190 ALA A N 1
ATOM 1506 C CA . ALA A 1 190 ? -2.425 -16.285 9.863 1.00 91.31 190 ALA A CA 1
ATOM 1507 C C . ALA A 1 190 ? -3.348 -15.160 10.364 1.00 91.31 190 ALA A C 1
ATOM 1509 O O . ALA A 1 190 ? -3.612 -15.074 11.560 1.00 91.31 190 ALA A O 1
ATOM 1510 N N . LEU A 1 191 ? -3.882 -14.340 9.457 1.00 89.19 191 LEU A N 1
ATOM 1511 C CA . LEU A 1 191 ? -4.809 -13.252 9.778 1.00 89.19 191 LEU A CA 1
ATOM 1512 C C . LEU A 1 191 ? -6.195 -13.767 10.213 1.00 89.19 191 LEU A C 1
ATOM 1514 O O . LEU A 1 191 ? -6.856 -13.129 11.028 1.00 89.19 191 LEU A O 1
ATOM 1518 N N . PHE A 1 192 ? -6.613 -14.947 9.741 1.00 90.31 192 PHE A N 1
ATOM 1519 C CA . PHE A 1 192 ? -7.862 -15.594 10.164 1.00 90.31 192 PHE A CA 1
ATOM 1520 C C . PHE A 1 192 ? -7.758 -16.347 11.497 1.00 90.31 192 PHE A C 1
ATOM 1522 O O . PHE A 1 192 ? -8.778 -16.523 12.160 1.00 90.31 192 PHE A O 1
ATOM 1529 N N . VAL A 1 193 ? -6.562 -16.757 11.932 1.00 90.81 193 VAL A N 1
ATOM 1530 C CA . VAL A 1 193 ? -6.363 -17.428 13.233 1.00 90.81 193 VAL A CA 1
ATOM 1531 C C . VAL A 1 193 ? -6.978 -16.650 14.414 1.00 90.81 193 VAL A C 1
ATOM 1533 O O . VAL A 1 193 ? -7.773 -17.246 15.143 1.00 90.81 193 VAL A O 1
ATOM 1536 N N . PRO A 1 194 ? -6.692 -15.346 14.625 1.00 88.44 194 PRO A N 1
ATOM 1537 C CA . PRO A 1 194 ? -7.290 -14.601 15.735 1.00 88.44 194 PRO A CA 1
ATOM 1538 C C . PRO A 1 194 ? -8.815 -14.467 15.620 1.00 88.44 194 PRO A C 1
ATOM 1540 O O . PRO A 1 194 ? -9.490 -14.524 16.642 1.00 88.44 194 PRO A O 1
ATOM 1543 N N . ALA A 1 195 ? -9.365 -14.373 14.404 1.00 88.31 195 ALA A N 1
ATOM 1544 C CA . ALA A 1 195 ? -10.812 -14.301 14.173 1.00 88.31 195 ALA A CA 1
ATOM 1545 C C . ALA A 1 195 ? -11.539 -15.591 14.593 1.00 88.31 195 ALA A C 1
ATOM 1547 O O . ALA A 1 195 ? -12.640 -15.562 15.141 1.00 88.31 195 ALA A O 1
ATOM 1548 N N . VAL A 1 196 ? -10.907 -16.747 14.359 1.00 89.75 196 VAL A N 1
ATOM 1549 C CA . VAL A 1 196 ? -11.435 -18.048 14.798 1.00 89.75 196 VAL A CA 1
ATOM 1550 C C . VAL A 1 196 ? -11.397 -18.158 16.323 1.00 89.75 196 VAL A C 1
ATOM 1552 O O . VAL A 1 196 ? -12.347 -18.660 16.917 1.00 89.75 196 VAL A O 1
ATOM 1555 N N . ILE A 1 197 ? -10.332 -17.659 16.960 1.00 92.31 197 ILE A N 1
ATOM 1556 C CA . ILE A 1 197 ? -10.190 -17.672 18.424 1.00 92.31 197 ILE A CA 1
ATOM 1557 C C . ILE A 1 197 ? -11.215 -16.743 19.093 1.00 92.31 197 ILE A C 1
ATOM 1559 O O . ILE A 1 197 ? -11.791 -17.117 20.112 1.00 92.31 197 ILE A O 1
ATOM 1563 N N . SER A 1 198 ? -11.460 -15.551 18.539 1.00 87.94 198 SER A N 1
ATOM 1564 C CA . SER A 1 198 ? -12.439 -14.599 19.085 1.00 87.94 198 SER A CA 1
ATOM 1565 C C . SER A 1 198 ? -13.893 -14.987 18.801 1.00 87.94 198 SER A C 1
ATOM 1567 O O . SER A 1 198 ? -14.799 -14.482 19.462 1.00 87.94 198 SER A O 1
ATOM 1569 N N . GLY A 1 199 ? -14.136 -15.861 17.817 1.00 85.81 199 GLY A N 1
ATOM 1570 C CA . GLY A 1 199 ? -15.480 -16.211 17.353 1.00 85.81 199 GLY A CA 1
ATOM 1571 C C . GLY A 1 199 ? -16.180 -15.078 16.591 1.00 85.81 199 GLY A C 1
ATOM 1572 O O . GLY A 1 199 ? -17.389 -15.151 16.369 1.00 85.81 199 GLY A O 1
ATOM 1573 N N . SER A 1 200 ? -15.446 -14.034 16.188 1.00 84.19 200 SER A N 1
ATOM 1574 C CA . SER A 1 200 ? -15.965 -12.864 15.475 1.00 84.19 200 SER A CA 1
ATOM 1575 C C . SER A 1 200 ? -15.112 -12.528 14.251 1.00 84.19 200 SER A C 1
ATOM 1577 O O . SER A 1 200 ? -13.887 -12.546 14.298 1.00 84.19 200 SER A O 1
ATOM 1579 N N . ILE A 1 201 ? -15.774 -12.189 13.142 1.00 81.50 201 ILE A N 1
ATOM 1580 C CA . ILE A 1 201 ? -15.117 -11.790 11.880 1.00 81.50 201 ILE A CA 1
ATOM 1581 C C . ILE A 1 201 ? -14.950 -10.258 11.801 1.00 81.50 201 ILE A C 1
ATOM 1583 O O . ILE A 1 201 ? -14.145 -9.747 11.017 1.00 81.50 201 ILE A O 1
ATOM 1587 N N . SER A 1 202 ? -15.722 -9.529 12.608 1.00 80.50 202 SER A N 1
ATOM 1588 C CA . SER A 1 202 ? -15.602 -8.082 12.781 1.00 80.50 202 SER A CA 1
ATOM 1589 C C . SER A 1 202 ? -14.324 -7.729 13.542 1.00 80.50 202 SER A C 1
ATOM 1591 O O . SER A 1 202 ? -13.939 -8.467 14.456 1.00 80.50 202 SER A O 1
ATOM 1593 N N . LEU A 1 203 ? -13.703 -6.619 13.137 1.00 72.62 203 LEU A N 1
ATOM 1594 C CA . LEU A 1 203 ? -12.586 -5.968 13.831 1.00 72.62 203 LEU A CA 1
ATOM 1595 C C . LEU A 1 203 ? -12.985 -5.349 15.173 1.00 72.62 203 LEU A C 1
ATOM 1597 O O . LEU A 1 203 ? -14.177 -4.998 15.339 1.00 72.62 203 LEU A O 1
#

Foldseek 3Di:
DVVVVVVVVVVVVVVVVVVLVVVLVVQLVVLVVVVLVCVLQVVLCCQQPPVQVVVVHGGDHSNCSRPVVVVVVVPDDDDQAPFPCSPLLVCLVVVLVVLVVLLSSLCRPSNLVVPVCQFLVNSLVSVVSNLVSVLVNLQGRLHDPPDPDPPVCVVVVPPPVPDDDDDPSNVVSVVSVVCCVVVVPVVSVVSCVVCVVVVHRGD

Secondary structure (DSSP, 8-state):
-HHHHHHHHHHHHHHHHHHHHHHHHHHHHHHHHHHHHHHHHHHHHIIIIIIHHHTTSPPPPTHIIIIIHHHHHHTSPPPPP--SSHHHHHHHHHHHHHHHHHHHHHHSGGGGGGTTTTBHHHHHHHHHHHHHHHHHHHHHH--SSS-SS--HHHHTT---TT-----HHHHHHHHHHHHHHHHHHHHHHHHHHHHHHHT-SB-

Radius of gyration: 25.37 Å; chains: 1; bounding box: 74×39×77 Å

Sequence (203 aa):
MRSLLHLHRSCNRNNQEKVIIMYSILGVIGTIIIGFIVSLWLPGLERKLIHARVQQRIGPPISSPGIMAPLKFFFKQTIMPYSPLPRLYNSLPLIGLLSVLFIFLFTVPETYQLGAFASIVAIVGFLKIEEVIYVFMGSLSKSVMSLRMPFPDLAKGAKHPNVQRSFLEDISAMRAFRLIAFGSFPLYIALFVPAVISGSISL